Protein AF-A0A959KH96-F1 (afdb_monomer_lite)

Foldseek 3Di:
DAALAPRDDDDDQADPPQGAGPPQDAFDPVNLVVVVVVCVVPDQPQQVVLLVCCVPPVQVVLVSVRSRNCRSHDRLQVLLVVLLVLLVVLLVVPPDPPPPPDDPVQCPPPVNVVVVVVVVVCNVCVSVVLLCVLVVQLVVVCVVCVVGDSRSSSSSSSSQQSNLSNQVSVCCVPPVDDPVPRVSSVVSSVVSVVSND

Secondary structure (DSSP, 8-state):
-B-TTT--B--SSB-TTT-PBTT--S--HHHHHHHHHHHHSS--TTHHHHHHHHHH-HHHHHHHHHTT--TTPPPHHHHHHHHHHHHHHHHHHT---------HHHHT-HHHHHHHHHHHHHHHHHHHHHHHHHHHHHHHHHHH-TTS-HHHHHHHHHHHHHHHHHHHHHHHHHH---GGG-HHHHHHHHHHHHHH-

Structure (mmCIF, N/CA/C/O backbone):
data_AF-A0A959KH96-F1
#
_entry.id   AF-A0A959KH96-F1
#
loop_
_atom_site.group_PDB
_atom_site.id
_atom_site.type_symbol
_atom_site.label_atom_id
_atom_site.label_alt_id
_atom_site.label_comp_id
_atom_site.label_asym_id
_atom_site.label_entity_id
_atom_site.label_seq_id
_atom_site.pdbx_PDB_ins_code
_atom_site.Cartn_x
_atom_site.Cartn_y
_atom_site.Cartn_z
_atom_site.occupancy
_atom_site.B_iso_or_equiv
_atom_site.auth_seq_id
_atom_site.auth_comp_id
_atom_site.auth_asym_id
_atom_site.auth_atom_id
_atom_site.pdbx_PDB_model_num
ATOM 1 N N . MET A 1 1 ? -16.011 -3.957 27.436 1.00 88.75 1 MET A N 1
ATOM 2 C CA . MET A 1 1 ? -16.186 -3.372 26.082 1.00 88.75 1 MET A CA 1
ATOM 3 C C . MET A 1 1 ? -16.396 -4.487 25.069 1.00 88.75 1 MET A C 1
ATOM 5 O O . MET A 1 1 ? -15.892 -5.580 25.293 1.00 88.75 1 MET A O 1
ATOM 9 N N . LYS A 1 2 ? -17.130 -4.239 23.978 1.00 92.50 2 LYS A N 1
ATOM 10 C CA . LYS A 1 2 ? -17.429 -5.262 22.963 1.00 92.50 2 LYS A CA 1
ATOM 11 C C . LYS A 1 2 ? -16.445 -5.189 21.791 1.00 92.50 2 LYS A C 1
ATOM 13 O O . LYS A 1 2 ? -16.198 -4.105 21.265 1.00 92.50 2 LYS A O 1
ATOM 18 N N . CYS A 1 3 ? -15.869 -6.319 21.383 1.00 92.62 3 CYS A N 1
ATOM 19 C CA . CYS A 1 3 ? -14.943 -6.375 20.251 1.00 92.62 3 CYS A CA 1
ATOM 20 C C . CYS A 1 3 ? -15.667 -6.149 18.912 1.00 92.62 3 CYS A C 1
ATOM 22 O O . CYS A 1 3 ? -16.651 -6.827 18.627 1.00 92.62 3 CYS A O 1
ATOM 24 N N . LEU A 1 4 ? -15.152 -5.269 18.043 1.00 92.25 4 LEU A N 1
ATOM 25 C CA . LEU A 1 4 ? -15.753 -5.037 16.719 1.00 92.25 4 LEU A CA 1
ATOM 26 C C . LEU A 1 4 ? -15.613 -6.249 15.780 1.00 92.25 4 LEU A C 1
ATOM 28 O O . LEU A 1 4 ? -16.472 -6.448 14.923 1.00 92.25 4 LEU A O 1
ATOM 32 N N . ASN A 1 5 ? -14.567 -7.065 15.950 1.00 92.25 5 ASN A N 1
ATOM 33 C CA . ASN A 1 5 ? -14.283 -8.211 15.084 1.00 92.25 5 ASN A CA 1
ATOM 34 C C . ASN A 1 5 ? -15.099 -9.458 15.447 1.00 92.25 5 ASN A C 1
ATOM 36 O O . ASN A 1 5 ? -15.873 -9.932 14.622 1.00 92.25 5 ASN A O 1
ATOM 40 N N . CYS A 1 6 ? -14.962 -9.966 16.677 1.00 92.62 6 CYS A N 1
ATOM 41 C CA . CYS A 1 6 ? -15.608 -11.214 17.112 1.00 92.62 6 CYS A CA 1
ATOM 42 C C . CYS A 1 6 ? -16.828 -11.016 18.020 1.00 92.62 6 CYS A C 1
ATOM 44 O O . CYS A 1 6 ? -17.437 -11.997 18.426 1.00 92.62 6 CYS A O 1
ATOM 46 N N . GLN A 1 7 ? -17.195 -9.773 18.352 1.00 93.81 7 GLN A N 1
ATOM 47 C CA . GLN A 1 7 ? -18.337 -9.451 19.220 1.00 93.81 7 GLN A CA 1
ATOM 48 C C . GLN A 1 7 ? -18.222 -9.938 20.678 1.00 93.81 7 GLN A C 1
ATOM 50 O O . GLN A 1 7 ? -19.137 -9.679 21.455 1.00 93.81 7 GLN A O 1
ATOM 55 N N . THR A 1 8 ? -17.099 -10.544 21.078 1.00 94.00 8 THR A N 1
ATOM 56 C CA . THR A 1 8 ? -16.824 -10.934 22.468 1.00 94.00 8 THR A CA 1
ATOM 57 C C . THR A 1 8 ? -16.727 -9.710 23.377 1.00 94.00 8 THR A C 1
ATOM 59 O O . THR A 1 8 ? -16.083 -8.710 23.032 1.00 94.00 8 THR A O 1
ATOM 62 N N . GLU A 1 9 ? -17.342 -9.790 24.553 1.00 94.62 9 GLU A N 1
ATOM 63 C CA . GLU A 1 9 ? -17.162 -8.811 25.620 1.00 94.62 9 GLU A CA 1
ATOM 64 C C . GLU A 1 9 ? -15.885 -9.103 26.402 1.00 94.62 9 GLU A C 1
ATOM 66 O O . GLU A 1 9 ? -15.628 -10.233 26.804 1.00 94.62 9 GLU A O 1
ATOM 71 N N . TYR A 1 10 ? -15.058 -8.080 26.601 1.00 93.75 10 TYR A N 1
ATOM 72 C CA . TYR A 1 10 ? -13.801 -8.219 27.326 1.00 93.75 10 TYR A CA 1
ATOM 73 C C . TYR A 1 10 ? -13.408 -6.924 28.039 1.00 93.75 10 TYR A C 1
ATOM 75 O O . TYR A 1 10 ? -13.943 -5.840 27.765 1.00 93.75 10 TYR A O 1
ATOM 83 N N . ALA A 1 11 ? -12.447 -7.045 28.949 1.00 91.06 11 ALA A N 1
ATOM 84 C CA . ALA A 1 11 ? -11.758 -5.937 29.595 1.00 91.06 11 ALA A CA 1
ATOM 85 C C . ALA A 1 11 ? -10.250 -6.051 29.320 1.00 91.06 11 ALA A C 1
ATOM 87 O O . ALA A 1 11 ? -9.710 -7.154 29.289 1.00 91.06 11 ALA A O 1
ATOM 88 N N . GLY A 1 12 ? -9.580 -4.917 29.097 1.00 90.88 12 GLY A N 1
ATOM 89 C CA . GLY A 1 12 ? -8.143 -4.849 28.806 1.00 90.88 12 GLY A CA 1
ATOM 90 C C . GLY A 1 12 ? -7.808 -4.261 27.433 1.00 90.88 12 GLY A C 1
ATOM 91 O O . GLY A 1 12 ? -8.682 -3.816 26.689 1.00 90.88 12 GLY A O 1
ATOM 92 N N . SER A 1 13 ? -6.514 -4.248 27.101 1.00 91.31 13 SER A N 1
ATOM 93 C CA . SER A 1 13 ? -5.979 -3.584 25.899 1.00 91.31 13 SER A CA 1
ATOM 94 C C . SER A 1 13 ? -6.122 -4.394 24.608 1.00 91.31 13 SER A C 1
ATOM 96 O O . SER A 1 13 ? -6.000 -3.821 23.527 1.00 91.31 13 SER A O 1
ATOM 98 N N . PHE A 1 14 ? -6.384 -5.700 24.693 1.00 91.88 14 PHE A N 1
ATOM 99 C CA . PHE A 1 14 ? -6.541 -6.601 23.549 1.00 91.88 14 PHE A CA 1
ATOM 100 C C . PHE A 1 14 ? -7.653 -7.615 23.820 1.00 91.88 14 PHE A C 1
ATOM 102 O O . PHE A 1 14 ? -7.847 -8.039 24.957 1.00 91.88 14 PHE A O 1
ATOM 109 N N . CYS A 1 15 ? -8.392 -7.986 22.778 1.00 92.25 15 CYS A N 1
ATOM 110 C CA . CYS A 1 15 ? -9.420 -9.013 22.856 1.00 92.25 15 CYS A CA 1
ATOM 111 C C . CYS A 1 15 ? -8.763 -10.394 23.030 1.00 92.25 15 CYS A C 1
ATOM 113 O O . CYS A 1 15 ? -7.930 -10.747 22.193 1.00 92.25 15 CYS A O 1
ATOM 115 N N . PRO A 1 16 ? -9.143 -11.184 24.050 1.00 93.00 16 PRO A N 1
ATOM 116 C CA . PRO A 1 16 ? -8.534 -12.491 24.300 1.00 93.00 16 PRO A CA 1
ATOM 117 C C . PRO A 1 16 ? -8.853 -13.523 23.207 1.00 93.00 16 PRO A C 1
ATOM 119 O O . PRO A 1 16 ? -8.035 -14.393 22.946 1.00 93.00 16 PRO A O 1
ATOM 122 N N . GLU A 1 17 ? -9.997 -13.393 22.526 1.00 92.81 17 GLU A N 1
ATOM 123 C CA . GLU A 1 17 ? -10.447 -14.354 21.505 1.00 92.81 17 GLU A CA 1
ATOM 124 C C . GLU A 1 17 ? -9.788 -14.148 20.135 1.00 92.81 17 GLU A C 1
ATOM 126 O O . GLU A 1 17 ? -9.402 -15.101 19.467 1.00 92.81 17 GLU A O 1
ATOM 131 N N . CYS A 1 18 ? -9.671 -12.896 19.677 1.00 90.25 18 CYS A N 1
ATOM 132 C CA . CYS A 1 18 ? -9.197 -12.601 18.317 1.00 90.25 18 CYS A CA 1
ATOM 133 C C . CYS A 1 18 ? -7.962 -11.694 18.250 1.00 90.25 18 CYS A C 1
ATOM 135 O O . CYS A 1 18 ? -7.510 -11.361 17.156 1.00 90.25 18 CYS A O 1
ATOM 137 N N . GLY A 1 19 ? -7.438 -11.235 19.390 1.00 88.62 19 GLY A N 1
ATOM 138 C CA . GLY A 1 19 ? -6.250 -10.379 19.452 1.00 88.62 19 GLY A CA 1
ATOM 139 C C . GLY A 1 19 ? -6.463 -8.926 19.010 1.00 88.62 19 GLY A C 1
ATOM 140 O O . GLY A 1 19 ? -5.504 -8.161 18.943 1.00 88.62 19 GLY A O 1
ATOM 141 N N . GLN A 1 20 ? -7.695 -8.493 18.713 1.00 90.38 20 GLN A N 1
ATOM 142 C CA . GLN A 1 20 ? -7.954 -7.101 18.330 1.00 90.38 20 GLN A CA 1
ATOM 143 C C . GLN A 1 20 ? -7.626 -6.130 19.476 1.00 90.38 20 GLN A C 1
ATOM 145 O O . GLN A 1 20 ? -8.152 -6.269 20.581 1.00 90.38 20 GLN A O 1
ATOM 150 N N . LYS A 1 21 ? -6.822 -5.098 19.193 1.00 88.81 21 LYS A N 1
ATOM 151 C CA . LYS A 1 21 ? -6.552 -3.989 20.123 1.00 88.81 21 LYS A CA 1
ATOM 152 C C . LYS A 1 21 ? -7.852 -3.295 20.548 1.00 88.81 21 LYS A C 1
ATOM 154 O O . LYS A 1 21 ? -8.764 -3.125 19.747 1.00 88.81 21 LYS A O 1
ATOM 159 N N . ALA A 1 22 ? -7.939 -2.875 21.801 1.00 87.06 22 ALA A N 1
ATOM 160 C CA . ALA A 1 22 ? -9.032 -2.067 22.322 1.00 87.06 22 ALA A CA 1
ATOM 161 C C . ALA A 1 22 ? -9.040 -0.650 21.721 1.00 87.06 22 ALA A C 1
ATOM 163 O O . ALA A 1 22 ? -8.010 -0.134 21.292 1.00 87.06 22 ALA A O 1
ATOM 164 N N . GLY A 1 23 ? -10.214 -0.013 21.700 1.00 81.19 23 GLY A N 1
ATOM 165 C CA . GLY A 1 23 ? -10.363 1.384 21.291 1.00 81.19 23 GLY A CA 1
ATOM 166 C C . GLY A 1 23 ? -10.143 1.611 19.798 1.00 81.19 23 GLY A C 1
ATOM 167 O O . GLY A 1 23 ? -9.688 2.684 19.409 1.00 81.19 23 GLY A O 1
ATOM 168 N N . VAL A 1 24 ? -10.431 0.613 18.950 1.00 84.31 24 VAL A N 1
ATOM 169 C CA . VAL A 1 24 ? -10.353 0.786 17.492 1.00 84.31 24 VAL A CA 1
ATOM 170 C C . VAL A 1 24 ? -11.379 1.825 17.056 1.00 84.31 24 VAL A C 1
ATOM 172 O O . VAL A 1 24 ? -12.569 1.543 16.954 1.00 84.31 24 VAL A O 1
ATOM 175 N N . GLY A 1 25 ? -10.894 3.037 16.812 1.00 84.94 25 GLY A N 1
ATOM 176 C CA . GLY A 1 25 ? -11.671 4.123 16.241 1.00 84.94 25 GLY A CA 1
ATOM 177 C C . GLY A 1 25 ? -11.569 4.181 14.720 1.00 84.94 25 GLY A C 1
ATOM 178 O O . GLY A 1 25 ? -10.918 3.358 14.058 1.00 84.94 25 GLY A O 1
ATOM 179 N N . ARG A 1 26 ? -12.189 5.223 14.168 1.00 89.50 26 ARG A N 1
ATOM 180 C CA . ARG A 1 26 ? -12.062 5.590 12.757 1.00 89.50 26 ARG A CA 1
ATOM 181 C C . ARG A 1 26 ? -10.590 5.806 12.387 1.00 89.50 26 ARG A C 1
ATOM 183 O O . ARG A 1 26 ? -9.797 6.255 13.212 1.00 89.50 26 ARG A O 1
ATOM 190 N N . LEU A 1 27 ? -10.217 5.471 11.153 1.00 91.06 27 LEU A N 1
ATOM 191 C CA . LEU A 1 27 ? -8.846 5.657 10.676 1.00 91.06 27 LEU A CA 1
ATOM 192 C C . LEU A 1 27 ? -8.494 7.145 10.623 1.00 91.06 27 LEU A C 1
ATOM 194 O O . LEU A 1 27 ? -9.270 7.965 10.132 1.00 91.06 27 LEU A O 1
ATOM 198 N N . THR A 1 28 ? -7.303 7.477 11.107 1.00 92.62 28 THR A N 1
ATOM 199 C CA . THR A 1 28 ? -6.717 8.819 11.056 1.00 92.62 28 THR A CA 1
ATOM 200 C C . THR A 1 28 ? -5.302 8.721 10.495 1.00 92.62 28 THR A C 1
ATOM 202 O O . THR A 1 28 ? -4.657 7.680 10.626 1.00 92.62 28 THR A O 1
ATOM 205 N N . LEU A 1 29 ? -4.800 9.793 9.872 1.00 90.00 29 LEU A N 1
ATOM 206 C CA . LEU A 1 29 ? -3.440 9.795 9.315 1.00 90.00 29 LEU A CA 1
ATOM 207 C C . LEU A 1 29 ? -2.367 9.510 10.381 1.00 90.00 29 LEU A C 1
ATOM 209 O O . LEU A 1 29 ? -1.534 8.636 10.135 1.00 90.00 29 LEU A O 1
ATOM 213 N N . PRO A 1 30 ? -2.403 10.138 11.580 1.00 89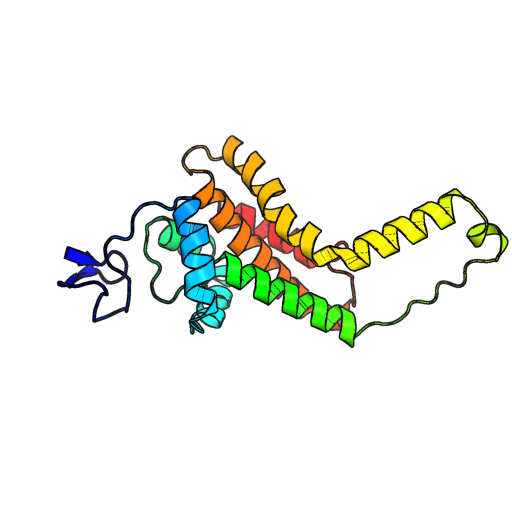.56 30 PRO A N 1
ATOM 214 C CA . PRO A 1 30 ? -1.443 9.813 12.633 1.00 89.56 30 PRO A CA 1
ATOM 215 C C . PRO A 1 30 ? -1.568 8.360 13.095 1.00 89.56 30 PRO A C 1
ATOM 217 O O . PRO A 1 30 ? -0.563 7.717 13.377 1.00 89.56 30 PRO A O 1
ATOM 220 N N . GLY A 1 31 ? -2.792 7.820 13.126 1.00 87.44 31 GLY A N 1
ATOM 221 C CA . GLY A 1 31 ? -3.041 6.426 13.483 1.00 87.44 31 GLY A CA 1
ATOM 222 C C . GLY A 1 31 ? -2.424 5.439 12.492 1.00 87.44 31 GLY A C 1
ATOM 223 O O . GLY A 1 31 ? -1.808 4.468 12.920 1.00 87.44 31 GLY A O 1
ATOM 224 N N . ILE A 1 32 ? -2.536 5.702 11.184 1.00 88.75 32 ILE A N 1
ATOM 225 C CA . ILE A 1 32 ? -1.898 4.881 10.141 1.00 88.75 32 ILE A CA 1
ATOM 226 C C . ILE A 1 32 ? -0.375 4.932 10.276 1.00 88.75 32 ILE A C 1
ATOM 228 O O . ILE A 1 32 ? 0.275 3.892 10.215 1.00 88.75 32 ILE A O 1
ATOM 232 N N . LEU A 1 33 ? 0.193 6.121 10.494 1.00 88.12 33 LEU A N 1
ATOM 233 C CA . LEU A 1 33 ? 1.639 6.281 10.641 1.00 88.12 33 LEU A CA 1
ATOM 234 C C . LEU A 1 33 ? 2.165 5.571 11.898 1.00 88.12 33 LEU A C 1
ATOM 236 O O . LEU A 1 33 ? 3.148 4.838 11.830 1.00 88.12 33 LEU A O 1
ATOM 240 N N . ALA A 1 34 ? 1.480 5.727 13.033 1.00 87.25 34 ALA A N 1
ATOM 241 C CA . AL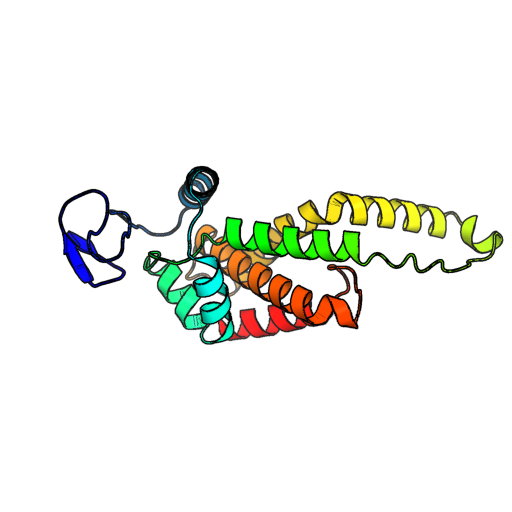A A 1 34 ? 1.821 5.029 14.268 1.00 87.25 34 ALA A CA 1
ATOM 242 C C . ALA A 1 34 ? 1.724 3.504 14.105 1.00 87.25 34 ALA A C 1
ATOM 244 O O . ALA A 1 34 ? 2.625 2.784 14.533 1.00 87.25 34 ALA A O 1
ATOM 245 N N . GLN A 1 35 ? 0.667 3.011 13.446 1.00 85.75 35 GLN A N 1
ATOM 246 C CA . GLN A 1 35 ? 0.510 1.588 13.142 1.00 85.75 35 GLN A CA 1
ATOM 247 C C . GLN A 1 35 ? 1.648 1.083 12.252 1.00 85.75 35 GLN A C 1
ATOM 249 O O . GLN A 1 35 ? 2.197 0.024 12.522 1.00 85.75 35 GLN A O 1
ATOM 254 N N . PHE A 1 36 ? 2.031 1.846 11.227 1.00 85.75 36 PHE A N 1
ATOM 255 C CA . PHE A 1 36 ? 3.121 1.480 10.331 1.00 85.75 36 PHE A CA 1
ATOM 256 C C . PHE A 1 36 ? 4.426 1.228 11.094 1.00 85.75 36 PHE A C 1
ATOM 258 O O . PHE A 1 36 ? 5.009 0.156 10.952 1.00 85.75 36 PHE A O 1
ATOM 265 N N . PHE A 1 37 ? 4.844 2.160 11.956 1.00 85.56 37 PHE A N 1
ATOM 266 C CA . PHE A 1 37 ? 6.054 1.988 12.764 1.00 85.56 37 PHE A CA 1
ATOM 267 C C . PHE A 1 37 ? 5.923 0.868 13.802 1.00 85.56 37 PHE A C 1
ATOM 269 O O . PHE A 1 37 ? 6.861 0.095 13.980 1.00 85.56 37 PHE A O 1
ATOM 276 N N . GLN A 1 38 ? 4.763 0.738 14.456 1.00 82.50 38 GLN A N 1
ATOM 277 C CA . GLN A 1 38 ? 4.524 -0.324 15.438 1.00 82.50 38 GLN A CA 1
ATOM 278 C C . GLN A 1 38 ? 4.554 -1.722 14.806 1.00 82.50 38 GLN A C 1
ATOM 280 O O . GLN A 1 38 ? 4.992 -2.683 15.437 1.00 82.50 38 GLN A O 1
ATOM 285 N N . SER A 1 39 ? 4.092 -1.851 13.568 1.00 77.69 39 SER A N 1
ATOM 286 C CA . SER A 1 39 ? 4.097 -3.126 12.865 1.00 77.69 39 SER A CA 1
ATOM 287 C C . SER A 1 39 ? 5.463 -3.456 12.251 1.00 77.69 39 SER A C 1
ATOM 289 O O . SER A 1 39 ? 5.686 -4.605 11.896 1.00 77.69 39 SER A O 1
ATOM 291 N N . LEU A 1 40 ? 6.413 -2.518 12.102 1.00 76.81 40 LEU A N 1
ATOM 292 C CA . LEU A 1 40 ? 7.766 -2.862 11.612 1.00 76.81 40 LEU A CA 1
ATOM 293 C C . LEU A 1 40 ? 8.529 -3.756 12.597 1.00 76.81 40 LEU A C 1
ATOM 295 O O . LEU A 1 40 ? 9.377 -4.541 12.186 1.00 76.81 40 LEU A O 1
ATOM 299 N N . THR A 1 41 ? 8.218 -3.650 13.889 1.00 72.19 41 THR A N 1
ATOM 300 C CA . THR A 1 41 ? 8.817 -4.476 14.943 1.00 72.19 41 THR A CA 1
ATOM 301 C C . THR A 1 41 ? 8.050 -5.773 15.199 1.00 72.19 41 THR A C 1
ATOM 303 O O . THR A 1 41 ? 8.558 -6.643 15.900 1.00 72.19 41 THR A O 1
ATOM 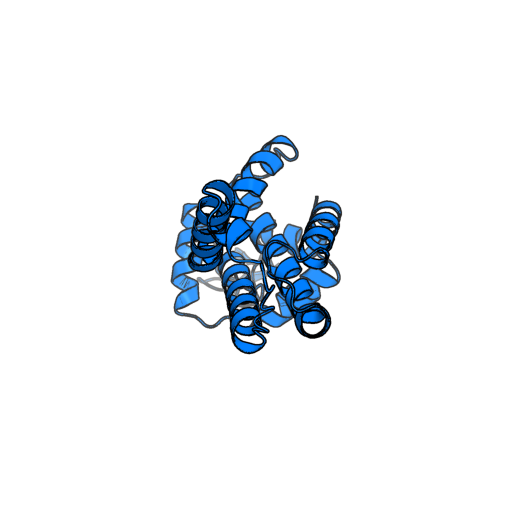306 N N . ASN A 1 42 ? 6.854 -5.932 14.621 1.00 67.81 42 ASN A N 1
ATOM 307 C CA . ASN A 1 42 ? 5.991 -7.093 14.821 1.00 67.81 42 ASN A CA 1
ATOM 308 C C . ASN A 1 42 ? 5.704 -7.776 13.480 1.00 67.81 42 ASN A C 1
ATOM 310 O O . ASN A 1 42 ? 4.993 -7.244 12.634 1.00 67.81 42 ASN A O 1
ATOM 314 N N . ALA A 1 43 ? 6.244 -8.979 13.281 1.00 58.91 43 ALA A N 1
ATOM 315 C CA . ALA A 1 43 ? 5.946 -9.772 12.093 1.00 58.91 43 ALA A CA 1
ATOM 316 C C . ALA A 1 43 ? 4.512 -10.333 12.170 1.00 58.91 43 ALA A C 1
ATOM 318 O O . ALA A 1 43 ? 4.259 -11.356 12.809 1.00 58.91 43 ALA A O 1
ATOM 319 N N . ASP A 1 44 ? 3.567 -9.650 11.522 1.00 65.94 44 ASP A N 1
ATOM 320 C CA . ASP A 1 44 ? 2.155 -10.035 11.500 1.00 65.94 44 ASP A CA 1
ATOM 321 C C . ASP A 1 44 ? 1.894 -11.242 10.568 1.00 65.94 44 ASP A C 1
ATOM 323 O O . ASP A 1 44 ? 2.320 -11.282 9.415 1.00 65.94 44 ASP A O 1
ATOM 327 N N . ARG A 1 45 ? 1.117 -12.234 11.030 1.00 67.88 45 ARG A N 1
ATOM 328 C CA . ARG A 1 45 ? 0.787 -13.471 10.273 1.00 67.88 45 ARG A CA 1
ATOM 329 C C . ARG A 1 45 ? -0.332 -13.305 9.222 1.00 67.88 45 ARG A C 1
ATOM 331 O O . ARG A 1 45 ? -0.853 -14.292 8.710 1.00 67.88 45 ARG A O 1
ATOM 338 N N . GLY A 1 46 ? -0.722 -12.074 8.892 1.00 85.44 46 GLY A N 1
ATOM 339 C CA . GLY A 1 46 ? -1.914 -11.773 8.083 1.00 85.44 46 GLY A CA 1
ATOM 340 C C . GLY A 1 46 ? -1.731 -11.788 6.559 1.00 85.44 46 GLY A C 1
ATOM 341 O O . GLY A 1 46 ? -2.696 -11.555 5.835 1.00 85.44 46 GLY A O 1
ATOM 342 N N . LEU A 1 47 ? -0.519 -12.009 6.033 1.00 90.12 47 LEU A N 1
ATOM 343 C CA . LEU A 1 47 ? -0.231 -11.805 4.603 1.00 90.12 47 LEU A CA 1
ATOM 344 C C . LEU A 1 47 ? -1.112 -12.671 3.684 1.00 90.12 47 LEU A C 1
ATOM 346 O O . LEU A 1 47 ? -1.757 -12.160 2.767 1.00 90.12 47 LEU A O 1
ATOM 350 N N . LEU A 1 48 ? -1.161 -13.979 3.957 1.00 91.31 48 LEU A N 1
ATOM 351 C CA . LEU A 1 48 ? -1.976 -14.931 3.194 1.00 91.31 48 LEU A CA 1
ATOM 352 C C . LEU A 1 48 ? -3.474 -14.655 3.356 1.00 91.31 48 LEU A C 1
ATOM 354 O O . LEU A 1 48 ? -4.238 -14.837 2.407 1.00 91.31 48 LEU A O 1
ATOM 358 N N . PHE A 1 49 ? -3.888 -14.193 4.542 1.00 91.75 49 PHE A N 1
ATOM 359 C CA . PHE A 1 49 ? -5.265 -13.780 4.790 1.00 91.75 49 PHE A CA 1
ATOM 360 C C . PHE A 1 49 ? -5.652 -12.627 3.860 1.00 91.75 49 PHE A C 1
ATOM 362 O O . PHE A 1 49 ? -6.642 -12.749 3.139 1.00 91.75 49 PHE A O 1
ATOM 369 N N . ASN A 1 50 ? -4.845 -11.559 3.812 1.00 94.19 50 ASN A N 1
ATOM 370 C CA . ASN A 1 50 ? -5.092 -10.419 2.929 1.00 94.19 50 ASN A CA 1
ATOM 371 C C . ASN A 1 50 ? -5.148 -10.847 1.469 1.00 94.19 50 ASN A C 1
ATOM 373 O O . ASN A 1 50 ? -6.127 -10.545 0.797 1.00 94.19 50 ASN A O 1
ATOM 377 N N . TRP A 1 51 ? -4.139 -11.587 1.003 1.00 94.88 51 TRP A N 1
ATOM 378 C CA . TRP A 1 51 ? -4.068 -12.010 -0.393 1.00 94.88 51 TRP A CA 1
ATOM 379 C C . TRP A 1 51 ? -5.303 -12.816 -0.815 1.00 94.88 51 TRP A C 1
ATOM 381 O O . TRP A 1 51 ? -5.925 -12.516 -1.835 1.00 94.88 51 TRP A O 1
ATOM 391 N N . LYS A 1 52 ? -5.727 -13.792 0.000 1.00 95.25 52 LYS A N 1
ATOM 392 C CA . LYS A 1 52 ? -6.921 -14.602 -0.279 1.00 95.25 52 LYS A CA 1
ATOM 393 C C . LYS A 1 52 ? -8.202 -13.766 -0.245 1.00 95.25 52 LYS A C 1
ATOM 395 O O . LYS A 1 52 ? -9.020 -13.855 -1.157 1.00 95.25 52 LYS A O 1
ATOM 400 N N . GLN A 1 53 ? -8.396 -12.971 0.804 1.00 95.06 53 GLN A N 1
ATOM 401 C CA . GLN A 1 53 ? -9.643 -12.236 1.023 1.00 95.06 53 GLN A CA 1
ATOM 402 C C . GLN A 1 53 ? -9.816 -11.067 0.048 1.00 95.06 53 GLN A C 1
ATOM 404 O O . GLN A 1 53 ? -10.916 -10.853 -0.456 1.00 95.06 53 GLN A O 1
ATOM 409 N N . LEU A 1 54 ? -8.735 -10.367 -0.302 1.00 95.75 54 LEU A N 1
ATOM 410 C CA . LEU A 1 54 ? -8.759 -9.327 -1.332 1.00 95.75 54 LEU A CA 1
ATOM 411 C C . LEU A 1 54 ? -8.959 -9.903 -2.739 1.00 95.75 54 LEU A C 1
ATOM 413 O O . LEU A 1 54 ? -9.508 -9.212 -3.589 1.00 95.75 54 LEU A O 1
ATOM 417 N N . THR A 1 55 ? -8.577 -11.160 -2.985 1.00 94.88 55 THR A N 1
ATOM 418 C CA . THR A 1 55 ? -8.876 -11.841 -4.258 1.00 94.88 55 THR A CA 1
ATOM 419 C C . THR A 1 55 ? -10.341 -12.269 -4.345 1.00 94.88 55 THR A C 1
ATOM 421 O O . THR A 1 55 ? -10.985 -12.062 -5.367 1.00 94.88 55 THR A O 1
ATOM 424 N N . LEU A 1 56 ? -10.879 -12.883 -3.285 1.00 95.69 56 LEU A N 1
ATOM 425 C CA . LEU A 1 56 ? -12.205 -13.515 -3.318 1.00 95.69 56 LEU A CA 1
ATOM 426 C C . LEU A 1 56 ? -13.351 -12.562 -2.960 1.00 95.69 56 LEU A C 1
ATOM 428 O O . LEU A 1 56 ? -14.457 -12.698 -3.475 1.00 95.69 56 LEU A O 1
ATOM 432 N N . ALA A 1 57 ? -13.114 -11.627 -2.042 1.00 95.69 57 ALA A N 1
ATOM 433 C CA . ALA A 1 57 ? -14.131 -10.730 -1.504 1.00 95.69 57 ALA A CA 1
ATOM 434 C C . ALA A 1 57 ? -13.541 -9.339 -1.179 1.00 95.69 57 ALA A C 1
ATOM 436 O O . ALA A 1 57 ? -13.598 -8.898 -0.021 1.00 95.69 57 ALA A O 1
ATOM 437 N N . PRO A 1 58 ? -12.984 -8.614 -2.174 1.00 95.62 58 PRO A N 1
ATOM 438 C CA . PRO A 1 58 ? -12.291 -7.340 -1.958 1.00 95.62 58 PRO A CA 1
ATOM 439 C C . PRO A 1 58 ? -13.163 -6.305 -1.243 1.00 95.62 58 PRO A C 1
ATOM 441 O O . PRO A 1 58 ? -12.750 -5.750 -0.224 1.00 95.62 58 PRO A O 1
ATOM 444 N N . ARG A 1 59 ? -14.406 -6.110 -1.708 1.00 95.25 59 ARG A N 1
ATOM 445 C CA . ARG A 1 59 ? -15.358 -5.159 -1.113 1.00 95.25 59 ARG A CA 1
ATOM 446 C C . ARG A 1 59 ? -15.586 -5.415 0.368 1.00 95.25 59 ARG A C 1
ATOM 448 O O . ARG A 1 59 ? -15.486 -4.501 1.182 1.00 95.25 59 ARG A O 1
ATOM 455 N N . ARG A 1 60 ? -15.877 -6.673 0.716 1.00 95.44 60 ARG A N 1
ATOM 456 C CA . ARG A 1 60 ? -16.148 -7.082 2.096 1.00 95.44 60 ARG A CA 1
ATOM 457 C C . ARG A 1 60 ? -14.923 -6.837 2.966 1.00 95.44 60 ARG A C 1
ATOM 459 O O . ARG A 1 60 ? -15.047 -6.157 3.976 1.00 95.44 60 ARG A O 1
ATOM 466 N N . THR A 1 61 ? -13.757 -7.297 2.522 1.00 95.31 61 THR A N 1
ATOM 467 C CA . THR A 1 61 ? -12.483 -7.168 3.245 1.00 95.31 61 THR A CA 1
ATOM 468 C C . THR A 1 61 ? -12.152 -5.715 3.559 1.00 95.31 61 THR A C 1
ATOM 470 O O . THR A 1 61 ? -11.885 -5.370 4.710 1.00 95.31 61 THR A O 1
ATOM 473 N N . VAL A 1 62 ? -12.229 -4.843 2.550 1.00 95.69 62 VAL A N 1
ATOM 474 C CA . VAL A 1 62 ? -11.979 -3.411 2.728 1.00 95.69 62 VAL A CA 1
ATOM 475 C C . VAL A 1 62 ? -13.033 -2.797 3.649 1.00 95.69 62 VAL A C 1
ATOM 477 O O . VAL A 1 62 ? -12.677 -2.121 4.610 1.00 95.69 62 VAL A O 1
ATOM 480 N N . SER A 1 63 ? -14.322 -3.068 3.425 1.00 94.62 63 SER A N 1
ATOM 481 C CA . SER A 1 63 ? -15.397 -2.498 4.248 1.00 94.62 63 SER A CA 1
ATOM 482 C C . SER A 1 63 ? -15.318 -2.917 5.721 1.00 94.62 63 SER A C 1
ATOM 484 O O . SER A 1 63 ? -15.483 -2.072 6.600 1.00 94.62 63 SER A O 1
ATOM 486 N N . ASP A 1 64 ? -14.990 -4.182 5.999 1.00 94.75 64 ASP A N 1
ATOM 487 C CA . ASP A 1 64 ? -14.809 -4.714 7.349 1.00 94.75 64 ASP A CA 1
ATOM 488 C C . ASP A 1 64 ? -13.594 -4.054 8.030 1.00 94.75 64 ASP A C 1
ATOM 490 O O . ASP A 1 64 ? -13.688 -3.635 9.188 1.00 94.75 64 ASP A O 1
ATOM 494 N N . TYR A 1 65 ? -12.487 -3.855 7.301 1.00 95.12 65 TYR A N 1
ATOM 495 C CA . TYR A 1 65 ? -11.307 -3.156 7.825 1.00 95.12 65 TYR A CA 1
ATOM 496 C C . TYR A 1 65 ? -11.607 -1.691 8.179 1.00 95.12 65 TYR A C 1
ATOM 498 O O . TYR A 1 65 ? -11.234 -1.214 9.262 1.00 95.12 65 TYR A O 1
ATOM 506 N N . LEU A 1 66 ? -12.313 -0.979 7.290 1.00 94.31 66 LEU A N 1
ATOM 507 C CA . LEU A 1 66 ? -12.747 0.404 7.514 1.00 94.31 66 LEU A CA 1
ATOM 508 C C . LEU A 1 66 ? -13.734 0.501 8.689 1.00 94.31 66 LEU A C 1
ATOM 510 O O . LEU A 1 66 ? -13.648 1.441 9.478 1.00 94.31 66 LEU A O 1
ATOM 514 N N . ALA A 1 67 ? -14.599 -0.503 8.870 1.00 93.25 67 ALA A N 1
ATOM 515 C CA . ALA A 1 67 ? -15.507 -0.622 10.012 1.00 93.25 67 ALA A CA 1
ATOM 516 C C . ALA A 1 67 ? -14.803 -0.992 11.335 1.00 93.25 67 ALA A C 1
ATOM 518 O O . ALA A 1 67 ? -15.443 -1.035 12.384 1.00 93.25 67 ALA A O 1
ATOM 519 N N . GLY A 1 68 ? -13.490 -1.245 11.313 1.00 92.06 68 GLY A N 1
ATOM 520 C CA . GLY A 1 68 ? -12.693 -1.509 12.511 1.00 92.06 68 GLY A CA 1
ATOM 521 C C . GLY A 1 68 ? -12.499 -2.988 12.846 1.00 92.06 68 GLY A C 1
ATOM 522 O O . GLY A 1 68 ? -11.955 -3.286 13.910 1.00 92.06 68 GLY A O 1
ATOM 523 N N . LYS A 1 69 ? -12.875 -3.917 11.958 1.00 93.19 69 LYS A N 1
ATOM 524 C CA . LYS A 1 69 ? -12.538 -5.345 12.072 1.00 93.19 69 LYS A CA 1
ATOM 525 C C . LYS A 1 69 ? -11.139 -5.581 11.502 1.00 93.19 69 LYS A C 1
ATOM 527 O O . LYS A 1 69 ? -10.973 -5.871 10.322 1.00 93.19 69 LYS A O 1
ATOM 532 N N . ARG A 1 70 ? -10.114 -5.353 12.328 1.00 90.94 70 ARG A N 1
ATOM 533 C CA . ARG A 1 70 ? -8.703 -5.331 11.883 1.00 90.94 70 ARG A CA 1
ATOM 534 C C . ARG A 1 70 ? -7.875 -6.509 12.394 1.00 90.94 70 ARG A C 1
ATOM 536 O O . ARG A 1 70 ? -6.720 -6.642 12.010 1.00 90.94 70 ARG A O 1
ATOM 543 N N . ALA A 1 71 ? -8.438 -7.354 13.258 1.00 89.31 71 ALA A N 1
ATOM 544 C CA . ALA A 1 71 ? -7.746 -8.542 13.754 1.00 89.31 71 ALA A CA 1
ATOM 545 C C . ALA A 1 71 ? -7.422 -9.515 12.608 1.00 89.31 71 ALA A C 1
ATOM 547 O O . ALA A 1 71 ? -8.289 -9.845 11.803 1.00 89.31 71 ALA A O 1
ATOM 548 N N . GLY A 1 72 ? -6.165 -9.960 12.539 1.00 86.31 72 GLY A N 1
ATOM 549 C CA . GLY A 1 72 ? -5.678 -10.893 11.516 1.00 86.31 72 GLY A CA 1
ATOM 550 C C . GLY A 1 72 ? -5.469 -10.295 10.118 1.00 86.31 72 GLY A C 1
ATOM 551 O O . GLY A 1 72 ? -4.900 -10.973 9.264 1.00 86.31 72 GLY A O 1
ATOM 552 N N . VAL A 1 73 ? -5.871 -9.040 9.881 1.00 91.56 73 VAL A N 1
ATOM 553 C CA . VAL A 1 73 ? -5.633 -8.332 8.615 1.00 91.56 73 VAL A CA 1
ATOM 554 C C . VAL A 1 73 ? -4.223 -7.755 8.630 1.00 91.56 73 VAL A C 1
ATOM 556 O O . VAL A 1 73 ? -3.869 -6.999 9.534 1.00 91.56 73 VAL A O 1
ATOM 559 N N . PHE A 1 74 ? -3.417 -8.076 7.620 1.00 92.12 74 PHE A N 1
ATOM 560 C CA . PHE A 1 74 ? -2.077 -7.510 7.495 1.00 92.12 74 PHE A CA 1
ATOM 561 C C . PHE A 1 74 ? -2.158 -5.992 7.248 1.00 92.12 74 PHE A C 1
ATOM 563 O O . PHE A 1 74 ? -2.977 -5.567 6.421 1.00 92.12 74 PHE A O 1
ATOM 570 N N . PRO A 1 75 ? -1.336 -5.163 7.917 1.00 92.12 75 PRO A N 1
ATOM 571 C CA . PRO A 1 75 ? -1.415 -3.713 7.787 1.00 92.12 75 PRO A CA 1
ATOM 572 C C . PRO A 1 75 ? -1.270 -3.244 6.324 1.00 92.12 75 PRO A C 1
ATOM 574 O O . PRO A 1 75 ? -0.314 -3.636 5.652 1.00 92.12 75 PRO A O 1
ATOM 577 N N . PRO A 1 76 ? -2.166 -2.375 5.815 1.00 93.06 76 PRO A N 1
ATOM 578 C CA . PRO A 1 76 ? -2.231 -2.029 4.391 1.00 93.06 76 PRO A CA 1
ATOM 579 C C . PRO A 1 76 ? -0.925 -1.454 3.826 1.00 93.06 76 PRO A C 1
ATOM 581 O O . PRO A 1 76 ? -0.488 -1.845 2.747 1.00 93.06 76 PRO A O 1
ATOM 584 N N . ALA A 1 77 ? -0.272 -0.552 4.565 1.00 91.44 77 ALA A N 1
ATOM 585 C CA . ALA A 1 77 ? 0.984 0.062 4.133 1.00 91.44 77 ALA A CA 1
ATOM 586 C C . ALA A 1 77 ? 2.124 -0.964 4.030 1.00 91.44 77 ALA A C 1
ATOM 588 O O . ALA A 1 77 ? 2.889 -0.957 3.069 1.00 91.44 77 ALA A O 1
ATOM 589 N N . GLN A 1 78 ? 2.215 -1.889 4.988 1.00 91.00 78 GLN A N 1
ATOM 590 C CA . GLN A 1 78 ? 3.207 -2.962 4.941 1.00 91.00 78 GLN A CA 1
ATOM 591 C C . GLN A 1 78 ? 2.894 -3.969 3.840 1.00 91.00 78 GLN A C 1
ATOM 593 O O . GLN A 1 78 ? 3.806 -4.453 3.177 1.00 91.00 78 GLN A O 1
ATOM 598 N N . TYR A 1 79 ? 1.609 -4.263 3.625 1.00 93.75 79 TYR A N 1
ATOM 599 C CA . TYR A 1 79 ? 1.158 -5.139 2.551 1.00 93.75 79 TYR A CA 1
ATOM 600 C C . TYR A 1 79 ? 1.656 -4.632 1.192 1.00 93.75 79 TYR A C 1
ATOM 602 O O . TYR A 1 79 ? 2.236 -5.391 0.417 1.00 93.75 79 TYR A O 1
ATOM 610 N N . LEU A 1 80 ? 1.514 -3.325 0.956 1.00 93.56 80 LEU A N 1
ATOM 611 C CA . LEU A 1 80 ? 2.023 -2.652 -0.234 1.00 93.56 80 LEU A CA 1
ATOM 612 C C . LEU A 1 80 ? 3.550 -2.700 -0.335 1.00 93.56 80 LEU A C 1
ATOM 614 O O . LEU A 1 80 ? 4.073 -3.043 -1.394 1.00 93.56 80 LEU A O 1
ATOM 618 N N . LEU A 1 81 ? 4.272 -2.387 0.745 1.00 92.19 81 LEU A N 1
ATOM 619 C CA . LEU A 1 81 ? 5.737 -2.433 0.737 1.00 92.19 81 LEU A CA 1
ATOM 620 C C . LEU A 1 81 ? 6.273 -3.829 0.422 1.00 92.19 81 LEU A C 1
ATOM 622 O O . LEU A 1 81 ? 7.229 -3.944 -0.345 1.00 92.19 81 LEU A O 1
ATOM 626 N N . LEU A 1 82 ? 5.657 -4.878 0.973 1.00 92.69 82 LEU A N 1
ATOM 627 C CA . LEU A 1 82 ? 6.026 -6.261 0.678 1.00 92.69 82 LEU A CA 1
ATOM 628 C C . LEU A 1 82 ? 5.754 -6.612 -0.786 1.00 92.69 82 LEU A C 1
ATOM 630 O O . LEU A 1 82 ? 6.627 -7.184 -1.434 1.00 92.69 82 LEU A O 1
ATOM 634 N N . ALA A 1 83 ? 4.591 -6.229 -1.322 1.00 94.19 83 ALA A N 1
ATOM 635 C CA . ALA A 1 83 ? 4.246 -6.471 -2.722 1.00 94.19 83 ALA A CA 1
ATOM 636 C C . ALA A 1 83 ? 5.255 -5.812 -3.678 1.00 94.19 83 ALA A C 1
ATOM 638 O O . ALA A 1 83 ? 5.791 -6.469 -4.570 1.00 94.19 83 ALA A O 1
ATOM 639 N N . ILE A 1 84 ? 5.564 -4.527 -3.456 1.00 93.62 84 ILE A N 1
ATOM 640 C CA . ILE A 1 84 ? 6.531 -3.771 -4.266 1.00 93.62 84 ILE A CA 1
ATOM 641 C C . ILE A 1 84 ? 7.924 -4.386 -4.146 1.00 93.62 84 ILE A C 1
ATOM 643 O O . ILE A 1 84 ? 8.579 -4.610 -5.160 1.00 93.62 84 ILE A O 1
ATOM 647 N N . SER A 1 85 ? 8.374 -4.678 -2.924 1.00 93.06 85 SER A N 1
ATOM 648 C CA . SER A 1 85 ? 9.690 -5.281 -2.688 1.00 93.06 85 SER A CA 1
ATOM 649 C C . SER A 1 85 ? 9.832 -6.614 -3.416 1.00 93.06 85 SER A C 1
ATOM 651 O O . SER A 1 85 ? 10.843 -6.840 -4.076 1.00 93.06 85 SER A O 1
ATOM 653 N N . LEU A 1 86 ? 8.801 -7.464 -3.355 1.00 93.88 86 LEU A N 1
ATOM 654 C CA . LEU A 1 86 ? 8.780 -8.738 -4.065 1.00 93.88 86 LEU A CA 1
ATOM 655 C C . LEU A 1 86 ? 8.868 -8.536 -5.582 1.00 93.88 86 LEU A C 1
ATOM 657 O O . LEU A 1 86 ? 9.691 -9.176 -6.228 1.00 93.88 86 LEU A O 1
ATOM 661 N N . TYR A 1 87 ? 8.073 -7.624 -6.148 1.00 92.81 87 TYR A N 1
ATOM 662 C CA . TYR A 1 87 ? 8.110 -7.352 -7.586 1.00 92.81 87 TYR A CA 1
ATOM 663 C C . TYR A 1 87 ? 9.485 -6.853 -8.038 1.00 92.81 87 TYR A C 1
ATOM 665 O O . TYR A 1 87 ? 10.016 -7.315 -9.041 1.00 92.81 87 TYR A O 1
ATOM 673 N N . LEU A 1 88 ? 10.085 -5.915 -7.300 1.00 91.00 88 LEU A N 1
ATOM 674 C CA . LEU A 1 88 ? 11.399 -5.368 -7.643 1.00 91.00 88 LEU A CA 1
ATOM 675 C C . LEU A 1 88 ? 12.512 -6.410 -7.514 1.00 91.00 88 LEU A C 1
ATOM 677 O O . LEU A 1 88 ? 13.455 -6.386 -8.302 1.00 91.00 88 LEU A O 1
ATOM 681 N N . LEU A 1 89 ? 12.399 -7.332 -6.557 1.00 91.62 89 LEU A N 1
ATOM 682 C CA . LEU A 1 89 ? 13.314 -8.464 -6.442 1.00 91.62 89 LEU A CA 1
ATOM 683 C C . LEU A 1 89 ? 13.210 -9.380 -7.670 1.00 91.62 89 LEU A C 1
ATOM 685 O O . LEU A 1 89 ? 14.235 -9.777 -8.221 1.00 91.62 89 LEU A O 1
ATOM 689 N N . LEU A 1 90 ? 11.987 -9.666 -8.130 1.00 90.44 90 LEU A N 1
ATOM 690 C CA . LEU A 1 90 ? 11.749 -10.440 -9.350 1.00 90.44 90 LEU A CA 1
ATOM 691 C C . LEU A 1 90 ? 12.295 -9.716 -10.595 1.00 90.44 90 LEU A C 1
ATOM 693 O O . LEU A 1 90 ? 13.015 -10.332 -11.378 1.00 90.44 90 LEU A O 1
ATOM 697 N N . ASP A 1 91 ? 12.034 -8.412 -10.744 1.00 87.06 91 ASP A N 1
ATOM 698 C CA . ASP A 1 91 ? 12.579 -7.575 -11.831 1.00 87.06 91 ASP A CA 1
ATOM 699 C C . ASP A 1 91 ? 14.110 -7.559 -11.845 1.00 87.06 91 ASP A C 1
ATOM 701 O O . ASP A 1 91 ? 14.735 -7.613 -12.904 1.00 87.06 91 ASP A O 1
ATOM 705 N N . HIS A 1 92 ? 14.731 -7.517 -10.665 1.00 86.62 92 HIS A N 1
ATOM 706 C CA . HIS A 1 92 ? 16.179 -7.575 -10.544 1.00 86.62 92 HIS A CA 1
ATOM 707 C C . HIS A 1 92 ? 16.739 -8.947 -10.940 1.00 86.62 92 HIS A C 1
ATOM 709 O O . HIS A 1 92 ? 17.717 -8.999 -11.683 1.00 86.62 92 HIS A O 1
ATOM 715 N N . TYR A 1 93 ? 16.126 -10.036 -10.468 1.00 87.06 93 TYR A N 1
ATOM 716 C CA . TYR A 1 93 ? 16.620 -11.397 -10.682 1.00 87.06 93 TYR A CA 1
ATOM 717 C C . TYR A 1 93 ? 16.438 -11.882 -12.125 1.00 87.06 93 TYR A C 1
ATOM 719 O O . TYR A 1 93 ? 17.372 -12.401 -12.725 1.00 87.06 93 TYR A O 1
ATOM 727 N N . PHE A 1 94 ? 15.260 -11.673 -12.716 1.00 83.19 94 PHE A N 1
ATOM 728 C CA . PHE A 1 94 ? 14.952 -12.093 -14.091 1.00 83.19 94 PHE A CA 1
ATOM 729 C C . PHE A 1 94 ? 15.287 -11.020 -15.126 1.00 83.19 94 PHE A C 1
ATOM 731 O O . PHE A 1 94 ? 14.660 -10.937 -16.186 1.00 83.19 94 PHE A O 1
ATOM 738 N N . ARG A 1 95 ? 16.241 -10.148 -14.807 1.00 73.31 95 ARG A N 1
ATOM 739 C CA . ARG A 1 95 ? 16.644 -9.074 -15.698 1.00 73.31 95 ARG A CA 1
ATOM 740 C C . ARG A 1 95 ? 17.243 -9.662 -16.973 1.00 73.31 95 ARG A C 1
ATOM 742 O O . ARG A 1 95 ? 18.429 -9.966 -17.029 1.00 73.31 95 ARG A O 1
ATOM 749 N N . ASN A 1 96 ? 16.441 -9.706 -18.029 1.00 64.25 96 ASN A N 1
ATOM 750 C CA . ASN A 1 96 ? 16.950 -9.831 -19.382 1.00 64.25 96 ASN A CA 1
ATOM 751 C C . ASN A 1 96 ? 17.339 -8.431 -19.853 1.00 64.25 96 ASN A C 1
ATOM 753 O O . ASN A 1 96 ? 16.491 -7.547 -20.002 1.00 64.25 96 ASN A O 1
ATOM 757 N N . SER A 1 97 ? 18.632 -8.194 -20.065 1.00 60.00 97 SER A N 1
ATOM 758 C CA . SER A 1 97 ? 19.073 -7.019 -20.809 1.00 60.00 97 SER A CA 1
ATOM 759 C C . SER A 1 97 ? 18.633 -7.199 -22.257 1.00 60.00 97 SER A C 1
ATOM 761 O O . SER A 1 97 ? 19.340 -7.818 -23.051 1.00 60.00 97 SER A O 1
ATOM 763 N N . ILE A 1 98 ? 17.455 -6.681 -22.606 1.00 57.56 98 ILE A N 1
ATOM 764 C CA . ILE A 1 98 ? 17.106 -6.460 -24.008 1.00 57.56 98 ILE A CA 1
ATOM 765 C C . ILE A 1 98 ? 18.070 -5.380 -24.499 1.00 57.56 98 ILE A C 1
ATOM 767 O O . ILE A 1 98 ? 17.850 -4.185 -24.301 1.00 57.56 98 ILE A O 1
ATOM 771 N N . ALA A 1 99 ? 19.197 -5.812 -25.059 1.00 59.12 99 ALA A N 1
ATOM 772 C CA . ALA A 1 99 ? 20.104 -4.941 -25.776 1.00 59.12 99 ALA A CA 1
ATOM 773 C C . ALA A 1 99 ? 19.431 -4.618 -27.110 1.00 59.12 99 ALA A C 1
ATOM 775 O O . ALA A 1 99 ? 19.488 -5.400 -28.055 1.00 59.12 99 ALA A O 1
ATOM 776 N N . ILE A 1 100 ? 18.723 -3.492 -27.158 1.00 67.62 100 ILE A N 1
ATOM 777 C CA . ILE A 1 100 ? 18.271 -2.943 -28.431 1.00 67.62 100 ILE A CA 1
ATOM 778 C C . ILE A 1 100 ? 19.515 -2.332 -29.070 1.00 67.62 100 ILE A C 1
ATOM 780 O O . ILE A 1 100 ? 20.054 -1.346 -28.560 1.00 67.62 100 ILE A O 1
ATOM 784 N N . ASP A 1 101 ? 20.006 -2.943 -30.146 1.00 73.94 101 ASP A N 1
ATOM 785 C CA . ASP A 1 101 ? 21.119 -2.381 -30.901 1.00 73.94 101 ASP A CA 1
ATOM 786 C C . ASP A 1 101 ? 20.625 -1.187 -31.722 1.00 73.94 101 ASP A C 1
ATOM 788 O O . ASP A 1 101 ? 20.206 -1.304 -32.872 1.00 73.94 101 ASP A O 1
ATOM 792 N N . LEU A 1 102 ? 20.589 -0.019 -31.082 1.00 76.38 102 LEU A N 1
ATOM 793 C CA . LEU A 1 102 ? 20.393 1.241 -31.784 1.00 76.38 102 LEU A CA 1
ATOM 794 C C . LEU A 1 102 ? 21.714 1.660 -32.429 1.00 76.38 102 LEU A C 1
ATOM 796 O O . LEU A 1 102 ? 22.732 1.724 -31.738 1.00 76.38 102 LEU A O 1
ATOM 800 N N . GLY A 1 103 ? 21.681 2.008 -33.717 1.00 82.38 103 GLY A N 1
ATOM 801 C CA . GLY A 1 103 ? 22.830 2.571 -34.428 1.00 82.38 103 GLY A CA 1
ATOM 802 C C . GLY A 1 103 ? 23.371 3.847 -33.768 1.00 82.38 103 GLY A C 1
ATOM 803 O O . GLY A 1 103 ? 22.645 4.563 -33.072 1.00 82.38 103 GLY A O 1
ATOM 804 N N . ALA A 1 104 ? 24.659 4.131 -33.989 1.00 81.19 104 ALA A N 1
ATOM 805 C CA . ALA A 1 104 ? 25.373 5.241 -33.350 1.00 81.19 104 ALA A CA 1
ATOM 806 C C . ALA A 1 104 ? 24.709 6.611 -33.585 1.00 81.19 104 ALA A C 1
ATOM 808 O O . ALA A 1 104 ? 24.638 7.413 -32.654 1.00 81.19 104 ALA A O 1
ATOM 809 N N . ASP A 1 105 ? 24.145 6.841 -34.773 1.00 85.75 105 ASP A N 1
ATOM 810 C CA . ASP A 1 105 ? 23.450 8.091 -35.107 1.00 85.75 105 ASP A CA 1
ATOM 811 C C . ASP A 1 105 ? 22.260 8.359 -34.183 1.00 85.75 105 ASP A C 1
ATOM 813 O O . ASP A 1 105 ? 22.086 9.474 -33.698 1.00 85.75 105 ASP A O 1
ATOM 817 N N . ILE A 1 106 ? 21.478 7.324 -33.858 1.00 82.19 106 ILE A N 1
ATOM 818 C CA . ILE A 1 106 ? 20.307 7.471 -32.985 1.00 82.19 106 ILE A CA 1
ATOM 819 C C . ILE A 1 106 ? 20.739 7.691 -31.530 1.00 82.19 106 ILE A C 1
ATOM 821 O O . ILE A 1 106 ? 20.111 8.468 -30.816 1.00 82.19 106 ILE A O 1
ATOM 825 N N . ARG A 1 107 ? 21.839 7.062 -31.089 1.00 79.50 107 ARG A N 1
ATOM 826 C CA . ARG A 1 107 ? 22.377 7.248 -29.726 1.00 79.50 107 ARG A CA 1
ATOM 827 C C . ARG A 1 107 ? 22.905 8.664 -29.478 1.00 79.50 107 ARG A C 1
ATOM 829 O O . ARG A 1 107 ? 22.916 9.108 -28.330 1.00 79.50 107 ARG A O 1
ATOM 836 N N . ASN A 1 108 ? 23.343 9.350 -30.531 1.00 85.12 108 ASN A N 1
ATOM 837 C CA . ASN A 1 108 ? 23.883 10.708 -30.462 1.00 85.12 108 ASN A CA 1
ATOM 838 C C . ASN A 1 108 ? 22.806 11.798 -30.545 1.00 85.12 108 ASN A C 1
ATOM 840 O O . ASN A 1 108 ? 23.111 12.964 -30.308 1.00 85.12 108 ASN A O 1
ATOM 844 N N . LEU A 1 109 ? 21.552 11.444 -30.849 1.00 89.25 109 LEU A N 1
ATOM 845 C CA . LEU A 1 109 ? 20.445 12.393 -30.778 1.00 89.25 109 LEU A CA 1
ATOM 846 C C . LEU A 1 109 ? 20.249 12.854 -29.330 1.00 89.25 109 LEU A C 1
ATOM 848 O O . LEU A 1 109 ? 20.038 12.038 -28.430 1.00 89.25 109 LEU A O 1
ATOM 852 N N . GLU A 1 110 ? 20.233 14.169 -29.122 1.00 90.44 110 GLU A N 1
ATOM 853 C CA . GLU A 1 110 ? 20.001 14.793 -27.813 1.00 90.44 110 GLU A CA 1
ATOM 854 C C . GLU A 1 110 ? 18.707 14.272 -27.160 1.00 90.44 110 GLU A C 1
ATOM 856 O O . GLU A 1 110 ? 18.677 13.938 -25.975 1.00 90.44 110 GLU A O 1
ATOM 861 N N . THR A 1 111 ? 17.651 14.084 -27.959 1.00 87.56 111 THR A N 1
ATOM 862 C CA . THR A 1 111 ? 16.364 13.532 -27.510 1.00 87.56 111 THR A CA 1
ATOM 863 C C . THR A 1 111 ? 16.489 12.107 -26.966 1.00 87.56 111 THR A C 1
ATOM 865 O O . THR A 1 111 ? 15.843 11.767 -25.972 1.00 87.56 111 THR A O 1
ATOM 868 N N . TYR A 1 112 ? 17.320 11.265 -27.591 1.00 87.75 112 TYR A N 1
ATOM 869 C CA . TYR A 1 112 ? 17.541 9.893 -27.133 1.00 87.75 112 TYR A CA 1
ATOM 870 C C . TYR A 1 112 ? 18.320 9.875 -25.819 1.00 87.75 112 TYR A C 1
ATOM 872 O O . TYR A 1 112 ? 17.928 9.175 -24.887 1.00 87.75 112 TYR A O 1
ATOM 880 N N . GLN A 1 113 ? 19.390 10.667 -25.718 1.00 87.50 113 GLN A N 1
ATOM 881 C CA . GLN A 1 113 ? 20.203 10.758 -24.503 1.00 87.50 113 GLN A CA 1
ATOM 882 C C . GLN A 1 113 ? 19.378 11.263 -23.319 1.00 87.50 113 GLN A C 1
ATOM 884 O O . GLN A 1 113 ? 19.406 10.661 -22.244 1.00 87.50 113 GLN A O 1
ATOM 889 N N . PHE A 1 114 ? 18.572 12.303 -23.543 1.00 90.31 114 PHE A N 1
ATOM 890 C CA . PHE A 1 114 ? 17.632 12.808 -22.550 1.00 90.31 114 PHE A CA 1
ATOM 891 C C . PHE A 1 114 ? 16.650 11.719 -22.093 1.00 90.31 114 PHE A C 1
ATOM 893 O O . PHE A 1 114 ? 16.491 11.482 -20.893 1.00 90.31 114 PHE A O 1
ATOM 900 N N . GLY A 1 115 ? 16.024 11.008 -23.038 1.00 89.19 115 GLY A N 1
ATOM 901 C CA . GLY A 1 115 ? 15.098 9.916 -22.733 1.00 89.19 115 GLY A CA 1
ATOM 902 C C . GLY A 1 115 ? 15.759 8.754 -21.985 1.00 89.19 115 GLY A C 1
ATOM 903 O O . GLY A 1 115 ? 15.171 8.207 -21.049 1.00 89.19 115 GLY A O 1
ATOM 904 N N . TYR A 1 116 ? 16.991 8.399 -22.352 1.00 86.88 116 TYR A N 1
ATOM 905 C CA . TYR A 1 116 ? 17.764 7.343 -21.704 1.00 86.88 116 TYR A CA 1
ATOM 906 C C . TYR A 1 116 ? 18.111 7.696 -20.254 1.00 86.88 116 TYR A C 1
ATOM 908 O O . TYR A 1 116 ? 17.852 6.894 -19.353 1.00 86.88 116 TYR A O 1
ATOM 916 N N . GLU A 1 117 ? 18.633 8.899 -20.004 1.00 89.88 117 GLU A N 1
ATOM 917 C CA . GLU A 1 117 ? 18.947 9.359 -18.647 1.00 89.88 117 GLU A CA 1
ATOM 918 C C . GLU A 1 117 ? 17.684 9.473 -17.785 1.00 89.88 117 GLU A C 1
ATOM 920 O O . GLU A 1 117 ? 17.663 8.997 -16.646 1.00 89.88 117 GLU A O 1
ATOM 925 N N . TYR A 1 118 ? 16.584 9.990 -18.342 1.00 89.12 118 TYR A N 1
ATOM 926 C CA . TYR A 1 118 ? 15.300 10.025 -17.643 1.00 89.12 118 TYR A CA 1
ATOM 927 C C . TYR A 1 118 ? 14.781 8.617 -17.314 1.00 89.12 118 TYR A C 1
ATOM 929 O O . TYR A 1 118 ? 14.379 8.344 -16.181 1.00 89.12 118 TYR A O 1
ATOM 937 N N . GLY A 1 119 ? 14.837 7.685 -18.268 1.00 86.75 119 GLY A N 1
ATOM 938 C CA . GLY A 1 119 ? 14.438 6.292 -18.062 1.00 86.75 119 GLY A CA 1
ATOM 939 C C . GLY A 1 119 ? 15.293 5.585 -17.006 1.00 86.75 119 GLY A C 1
ATOM 940 O O . GLY A 1 119 ? 14.769 4.851 -16.161 1.00 86.75 119 GLY A O 1
ATOM 941 N N . LYS A 1 120 ? 16.604 5.845 -16.996 1.00 86.44 120 LYS A N 1
ATOM 942 C CA . LYS A 1 120 ? 17.546 5.342 -15.988 1.00 86.44 120 LYS A CA 1
ATOM 943 C C . LYS A 1 120 ? 17.239 5.906 -14.599 1.00 86.44 120 LYS A C 1
ATOM 945 O O . LYS A 1 120 ? 17.211 5.145 -13.624 1.00 86.44 120 LYS A O 1
ATOM 950 N N . PHE A 1 121 ? 16.956 7.205 -14.500 1.00 89.94 121 PHE A N 1
ATOM 951 C CA . PHE A 1 121 ? 16.527 7.854 -13.262 1.00 89.94 121 PHE A CA 1
ATOM 952 C C . PHE A 1 121 ? 15.215 7.260 -12.738 1.00 89.94 121 PHE A C 1
ATOM 954 O O . PHE A 1 121 ? 15.139 6.864 -11.570 1.00 89.94 121 PHE A O 1
ATOM 961 N N . LEU A 1 122 ? 14.205 7.143 -13.604 1.00 87.25 122 LEU A N 1
ATOM 962 C CA . LEU A 1 122 ? 12.894 6.598 -13.263 1.00 87.25 122 LEU A CA 1
ATOM 963 C C . LEU A 1 122 ? 13.015 5.161 -12.756 1.00 87.25 122 LEU A C 1
ATOM 965 O O . LEU A 1 122 ? 12.477 4.829 -11.701 1.00 87.25 122 LEU A O 1
ATOM 969 N N . ARG A 1 123 ? 13.796 4.323 -13.446 1.00 82.44 123 ARG A N 1
ATOM 970 C CA . ARG A 1 123 ? 14.058 2.939 -13.032 1.00 82.44 123 ARG A CA 1
ATOM 971 C C . ARG A 1 123 ? 14.727 2.865 -11.659 1.00 82.44 123 ARG A C 1
ATOM 973 O O . ARG A 1 123 ? 14.312 2.068 -10.824 1.00 82.44 123 ARG A O 1
ATOM 980 N N . SER A 1 124 ? 15.729 3.703 -11.401 1.00 85.81 124 SER A N 1
ATOM 981 C CA . SER A 1 124 ? 16.472 3.709 -10.127 1.00 85.81 124 SER A CA 1
ATOM 982 C C . SER A 1 124 ? 15.604 4.157 -8.939 1.00 85.81 124 SER A C 1
ATOM 984 O O . SER A 1 124 ? 15.818 3.757 -7.788 1.00 85.81 124 SER A O 1
ATOM 986 N N . ASN A 1 125 ? 14.576 4.958 -9.222 1.00 89.06 125 ASN A N 1
ATOM 987 C CA . ASN A 1 125 ? 13.690 5.557 -8.230 1.00 89.06 125 ASN A CA 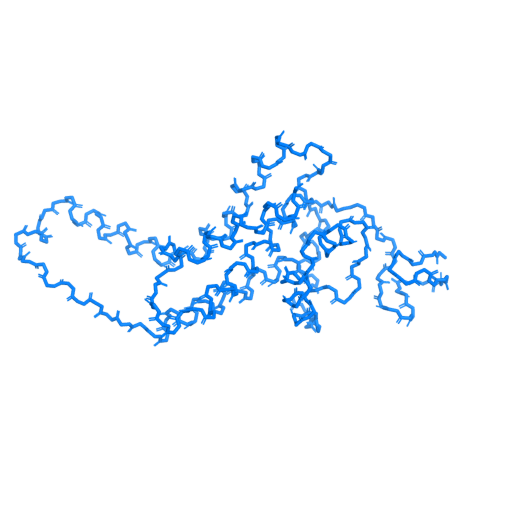1
ATOM 988 C C . ASN A 1 125 ? 12.270 4.977 -8.228 1.00 89.06 125 ASN A C 1
ATOM 990 O O . ASN A 1 125 ? 11.424 5.456 -7.475 1.00 89.06 125 ASN A O 1
ATOM 994 N N . ILE A 1 126 ? 12.009 3.914 -8.995 1.00 85.38 126 ILE A N 1
ATOM 995 C CA . ILE A 1 126 ? 10.658 3.391 -9.249 1.00 85.38 126 ILE A CA 1
ATOM 996 C C . ILE A 1 126 ? 9.871 3.066 -7.968 1.00 85.38 126 ILE A C 1
ATOM 998 O O . ILE A 1 126 ? 8.674 3.328 -7.889 1.00 85.38 126 ILE A O 1
ATOM 1002 N N . LYS A 1 127 ? 10.559 2.589 -6.922 1.00 84.25 127 LYS A N 1
ATOM 1003 C CA . LYS A 1 127 ? 9.986 2.309 -5.594 1.00 84.25 127 LYS A CA 1
ATOM 1004 C C . LYS A 1 127 ? 9.262 3.515 -4.986 1.00 84.25 127 LYS A C 1
ATOM 1006 O O . LYS A 1 127 ? 8.185 3.363 -4.419 1.00 84.25 127 LYS A O 1
ATOM 1011 N N . PHE A 1 128 ? 9.821 4.714 -5.141 1.00 87.44 128 PHE A N 1
ATOM 1012 C CA . PHE A 1 128 ? 9.241 5.940 -4.596 1.00 87.44 128 PHE A CA 1
ATOM 1013 C C . PHE A 1 128 ? 8.041 6.396 -5.416 1.00 87.44 128 PHE A C 1
ATOM 1015 O O . PHE A 1 128 ? 7.024 6.769 -4.838 1.00 87.44 128 PHE A O 1
ATOM 1022 N N . PHE A 1 129 ? 8.126 6.294 -6.746 1.00 86.81 129 PHE A N 1
ATOM 1023 C CA . PHE A 1 129 ? 7.001 6.593 -7.632 1.00 86.81 129 PHE A CA 1
ATOM 1024 C C . PHE A 1 129 ? 5.791 5.712 -7.322 1.00 86.81 129 PHE A C 1
ATOM 1026 O O . PHE A 1 129 ? 4.669 6.209 -7.276 1.00 86.81 129 PHE A O 1
ATOM 1033 N N . TRP A 1 130 ? 6.011 4.427 -7.039 1.00 83.75 130 TRP A N 1
ATOM 1034 C CA . TRP A 1 130 ? 4.927 3.499 -6.721 1.00 83.75 130 TRP A CA 1
ATOM 1035 C C . TRP A 1 130 ? 4.295 3.742 -5.347 1.00 83.75 130 TRP A C 1
ATOM 1037 O O . TRP A 1 130 ? 3.078 3.664 -5.207 1.00 83.75 130 TRP A O 1
ATOM 1047 N N . ILE A 1 131 ? 5.088 4.104 -4.336 1.00 86.44 131 ILE A N 1
ATOM 1048 C CA . ILE A 1 131 ? 4.550 4.501 -3.023 1.00 86.44 131 ILE A CA 1
ATOM 1049 C C . ILE A 1 131 ? 3.764 5.816 -3.142 1.00 86.44 131 ILE A C 1
ATOM 1051 O O . ILE A 1 131 ? 2.663 5.938 -2.609 1.00 86.44 131 ILE A O 1
ATOM 1055 N N . LEU A 1 132 ? 4.295 6.788 -3.887 1.00 89.31 132 LEU A N 1
ATOM 1056 C CA . LEU A 1 132 ? 3.643 8.074 -4.137 1.00 89.31 132 LEU A CA 1
ATOM 1057 C C . LEU A 1 132 ? 2.337 7.917 -4.936 1.00 89.31 132 LEU A C 1
ATOM 1059 O O . LEU A 1 132 ? 1.405 8.700 -4.762 1.00 89.31 132 LEU A O 1
ATOM 1063 N N . ASN A 1 133 ? 2.229 6.877 -5.764 1.00 86.31 133 ASN A N 1
ATOM 1064 C CA . ASN A 1 133 ? 1.036 6.575 -6.548 1.00 86.31 133 ASN A CA 1
ATOM 1065 C C . ASN A 1 133 ? -0.218 6.335 -5.678 1.00 86.31 133 ASN A C 1
ATOM 1067 O O . ASN A 1 133 ? -1.321 6.707 -6.078 1.00 86.31 133 ASN A O 1
ATOM 1071 N N . VAL A 1 134 ? -0.048 5.836 -4.445 1.00 91.56 134 VAL A N 1
ATOM 1072 C CA . VAL A 1 134 ? -1.133 5.727 -3.451 1.00 91.56 134 VAL A CA 1
ATOM 1073 C C . VAL A 1 134 ? -1.790 7.088 -3.204 1.00 91.56 134 VAL A C 1
ATOM 1075 O O . VAL A 1 134 ? -3.016 7.184 -3.168 1.00 91.56 134 VAL A O 1
ATOM 1078 N N . LEU A 1 135 ? -0.987 8.150 -3.067 1.00 90.00 135 LEU A N 1
ATOM 1079 C CA . LEU A 1 135 ? -1.472 9.514 -2.836 1.00 90.00 135 LEU A CA 1
ATOM 1080 C C . LEU A 1 135 ? -2.188 10.057 -4.077 1.00 90.00 135 LEU A C 1
ATOM 1082 O O . LEU A 1 135 ? -3.271 10.632 -3.958 1.00 90.00 135 LEU A O 1
ATOM 1086 N N . PHE A 1 136 ? -1.621 9.815 -5.263 1.00 89.12 136 PHE A N 1
ATOM 1087 C CA . PHE A 1 136 ? -2.206 10.248 -6.533 1.00 89.12 136 PHE A CA 1
ATOM 1088 C C . PHE A 1 136 ? -3.578 9.641 -6.806 1.00 89.12 136 PHE A C 1
ATOM 1090 O O . PHE A 1 136 ? -4.417 10.325 -7.380 1.00 89.12 136 PHE A O 1
ATOM 1097 N N . PHE A 1 137 ? -3.836 8.403 -6.381 1.00 87.81 137 PHE A N 1
ATOM 1098 C CA . PHE A 1 137 ? -5.165 7.816 -6.527 1.00 87.81 137 PHE A CA 1
ATOM 1099 C C . PHE A 1 137 ? -6.113 8.120 -5.359 1.00 87.81 137 PHE A C 1
ATOM 1101 O O . PHE A 1 137 ? -7.321 8.209 -5.575 1.00 87.81 137 PHE A O 1
ATOM 1108 N N . ALA A 1 138 ? -5.600 8.310 -4.140 1.00 89.25 138 ALA A N 1
ATOM 1109 C CA . ALA A 1 138 ? -6.436 8.578 -2.969 1.00 89.25 138 ALA A CA 1
ATOM 1110 C C . ALA A 1 138 ? -7.073 9.981 -2.977 1.00 89.25 138 ALA A C 1
ATOM 1112 O O . ALA A 1 138 ? -8.150 10.179 -2.410 1.00 89.25 138 ALA A O 1
ATOM 1113 N N . LEU A 1 139 ? -6.418 10.976 -3.589 1.00 89.44 139 LEU A N 1
ATOM 1114 C CA . LEU A 1 139 ? -6.956 12.339 -3.657 1.00 89.44 139 LEU A CA 1
ATOM 1115 C C . LEU A 1 139 ? -8.165 12.446 -4.609 1.00 89.44 139 LEU A C 1
ATOM 1117 O O . LEU A 1 139 ? -9.196 12.957 -4.170 1.00 89.44 139 LEU A O 1
ATOM 1121 N N . PRO A 1 140 ? -8.121 11.933 -5.857 1.00 87.81 140 PRO A N 1
ATOM 1122 C CA . PRO A 1 140 ? -9.290 11.922 -6.732 1.00 87.81 140 PRO A CA 1
ATOM 1123 C C . PRO A 1 140 ? -10.411 11.021 -6.212 1.00 87.81 140 PRO A C 1
ATOM 1125 O O . PRO A 1 140 ? -11.573 11.411 -6.286 1.00 87.81 140 PRO A O 1
ATOM 1128 N N . SER A 1 141 ? -10.105 9.853 -5.628 1.00 87.19 141 SER A N 1
ATOM 1129 C CA . SER A 1 141 ? -11.143 8.951 -5.094 1.00 87.19 141 SER A CA 1
ATOM 1130 C C . SER A 1 141 ? -11.970 9.606 -3.985 1.00 87.19 141 SER A C 1
ATOM 1132 O O . SER A 1 141 ? -13.159 9.316 -3.838 1.00 87.19 141 SER A O 1
ATOM 1134 N N . ARG A 1 142 ? -11.381 10.553 -3.244 1.00 87.19 142 ARG A N 1
ATOM 1135 C CA . ARG A 1 142 ? -12.091 11.377 -2.259 1.00 87.19 142 ARG A CA 1
ATOM 1136 C C . ARG A 1 142 ? -13.182 12.250 -2.877 1.00 87.19 142 ARG A C 1
ATOM 1138 O O . ARG A 1 142 ? -14.199 12.459 -2.222 1.00 87.19 142 ARG A O 1
ATOM 1145 N N . LEU A 1 143 ? -12.987 12.743 -4.099 1.00 85.94 143 LEU A N 1
ATOM 1146 C CA . LEU A 1 143 ? -13.987 13.554 -4.800 1.00 85.94 143 LEU A CA 1
ATOM 1147 C C . LEU A 1 143 ? -15.209 12.713 -5.193 1.00 85.94 143 LEU A C 1
ATOM 1149 O O . LEU A 1 143 ? -16.335 13.181 -5.058 1.00 85.94 143 LEU A O 1
ATOM 1153 N N . PHE A 1 144 ? -14.994 11.465 -5.617 1.00 86.25 144 PHE A N 1
ATOM 1154 C CA . PHE A 1 144 ? -16.072 10.559 -6.032 1.00 86.25 144 PHE A CA 1
ATOM 1155 C C . PHE A 1 144 ? -16.791 9.883 -4.854 1.00 86.25 144 PHE A C 1
ATOM 1157 O O . PHE A 1 144 ? -17.998 9.664 -4.920 1.00 86.25 144 PHE A O 1
ATOM 1164 N N . PHE A 1 145 ? -16.086 9.593 -3.752 1.00 87.62 145 PHE A N 1
ATOM 1165 C CA . PHE A 1 145 ? -16.651 8.926 -2.570 1.00 87.62 145 PHE A CA 1
ATOM 1166 C C . PHE A 1 145 ? -16.406 9.745 -1.289 1.00 87.62 145 PHE A C 1
ATOM 1168 O O . PHE A 1 145 ? -15.545 9.396 -0.466 1.00 87.62 145 PHE A O 1
ATOM 1175 N N . PRO A 1 146 ? -17.192 10.817 -1.064 1.00 83.50 146 PRO A N 1
ATOM 1176 C CA . PRO A 1 146 ? -16.979 11.760 0.038 1.00 83.50 146 PRO A CA 1
ATOM 1177 C C . PRO A 1 146 ? -17.315 11.187 1.423 1.00 83.50 146 PRO A C 1
ATOM 1179 O O . PRO A 1 146 ? -16.985 11.791 2.443 1.00 83.50 146 PRO A O 1
ATOM 1182 N N . ARG A 1 147 ? -17.951 10.007 1.487 1.00 86.62 147 ARG A N 1
ATOM 1183 C CA . ARG A 1 147 ? -18.267 9.307 2.746 1.00 86.62 147 ARG A CA 1
ATOM 1184 C C . ARG A 1 147 ? -17.010 8.980 3.561 1.00 86.62 147 ARG A C 1
ATOM 1186 O O . ARG A 1 147 ? -17.064 8.956 4.796 1.00 86.62 147 ARG A O 1
ATOM 1193 N N . TYR A 1 148 ? -15.896 8.719 2.878 1.00 90.00 148 TYR A N 1
ATOM 1194 C CA . TYR A 1 148 ? -14.648 8.295 3.498 1.00 90.00 148 TYR A CA 1
ATOM 1195 C C . TYR A 1 148 ? -13.668 9.459 3.681 1.00 90.00 148 TYR A C 1
ATOM 1197 O O . TYR A 1 148 ? -13.563 10.361 2.849 1.00 90.00 148 TYR A O 1
ATOM 1205 N N . ASN A 1 149 ? -12.928 9.445 4.788 1.00 93.25 149 ASN A N 1
ATOM 1206 C CA . ASN A 1 149 ? -11.880 10.423 5.054 1.00 93.25 149 ASN A CA 1
ATOM 1207 C C . ASN A 1 149 ? -10.592 10.078 4.273 1.00 93.25 149 ASN A C 1
ATOM 1209 O O . ASN A 1 149 ? -10.486 9.028 3.642 1.00 93.25 149 ASN A O 1
ATOM 1213 N N . LEU A 1 150 ? -9.588 10.962 4.304 1.00 92.00 150 LEU A N 1
ATOM 1214 C CA . LEU A 1 150 ? -8.357 10.745 3.533 1.00 92.00 150 LEU A CA 1
ATOM 1215 C C . LEU A 1 150 ? -7.595 9.485 3.982 1.00 92.00 150 LEU A C 1
ATOM 1217 O O . LEU A 1 150 ? -7.073 8.761 3.146 1.00 92.00 150 LEU A O 1
ATOM 1221 N N . ALA A 1 151 ? -7.559 9.195 5.283 1.00 93.62 151 ALA A N 1
ATOM 1222 C CA . ALA A 1 151 ? -6.880 8.018 5.824 1.00 93.62 151 ALA A CA 1
ATOM 1223 C C . ALA A 1 151 ? -7.535 6.705 5.350 1.00 93.62 151 ALA A C 1
ATOM 1225 O O . ALA A 1 151 ? -6.847 5.737 5.028 1.00 93.62 151 ALA A O 1
ATOM 1226 N N . GLU A 1 152 ? -8.864 6.688 5.268 1.00 94.62 152 GLU A N 1
ATOM 1227 C CA . GLU A 1 152 ? -9.647 5.580 4.724 1.00 94.62 152 GLU A CA 1
ATOM 1228 C C . GLU A 1 152 ? -9.344 5.392 3.231 1.00 94.62 152 GLU A C 1
ATOM 1230 O O . GLU A 1 152 ? -9.011 4.282 2.829 1.00 94.62 152 GLU A O 1
ATOM 1235 N N . HIS A 1 153 ? -9.324 6.467 2.434 1.00 94.56 153 HIS A N 1
ATOM 1236 C CA . HIS A 1 153 ? -8.924 6.406 1.019 1.00 94.56 153 HIS A CA 1
ATOM 1237 C C . HIS A 1 153 ? -7.498 5.877 0.828 1.00 94.56 153 HIS A C 1
ATOM 1239 O O . HIS A 1 153 ? -7.288 4.962 0.039 1.00 94.56 153 HIS A O 1
ATOM 1245 N N . LEU A 1 154 ? -6.523 6.362 1.603 1.00 94.81 154 LEU A N 1
ATOM 1246 C CA . LEU A 1 154 ? -5.145 5.851 1.553 1.00 94.81 154 LEU A CA 1
ATOM 1247 C C . LEU A 1 154 ? -5.063 4.364 1.895 1.00 94.81 154 LEU A C 1
ATOM 1249 O O . LEU A 1 154 ? -4.281 3.627 1.294 1.00 94.81 154 LEU A O 1
ATOM 1253 N N . THR A 1 155 ? -5.887 3.918 2.839 1.00 95.25 155 THR A N 1
ATOM 1254 C CA . THR A 1 155 ? -5.977 2.514 3.242 1.00 95.25 155 THR A CA 1
ATOM 1255 C C . THR A 1 155 ? -6.523 1.653 2.107 1.00 95.25 155 THR A C 1
ATOM 1257 O O . THR A 1 155 ? -5.928 0.621 1.794 1.00 95.25 155 THR A O 1
ATOM 1260 N N . VAL A 1 156 ? -7.610 2.089 1.458 1.00 95.44 156 VAL A N 1
ATOM 1261 C CA . VAL A 1 156 ? -8.180 1.391 0.296 1.00 95.44 156 VAL A CA 1
ATOM 1262 C C . VAL A 1 156 ? -7.153 1.294 -0.828 1.00 95.44 156 VAL A C 1
ATOM 1264 O O . VAL A 1 156 ? -6.869 0.193 -1.300 1.00 95.44 156 VAL A O 1
ATOM 1267 N N . GLN A 1 157 ? -6.530 2.416 -1.197 1.00 95.25 157 GLN A N 1
ATOM 1268 C CA . GLN A 1 157 ? -5.556 2.436 -2.289 1.00 95.25 157 GLN A CA 1
ATOM 1269 C C . GLN A 1 157 ? -4.320 1.590 -1.981 1.00 95.25 157 GLN A C 1
ATOM 1271 O O . GLN A 1 157 ? -3.806 0.924 -2.876 1.00 95.25 157 GLN A O 1
ATOM 1276 N N . SER A 1 158 ? -3.884 1.536 -0.720 1.00 95.44 158 SER A N 1
ATOM 1277 C CA . SER A 1 158 ? -2.796 0.645 -0.300 1.00 95.44 158 SER A CA 1
ATOM 1278 C C . SER A 1 158 ? -3.141 -0.828 -0.528 1.00 95.44 158 SER A C 1
ATOM 1280 O O . SER A 1 158 ? -2.326 -1.558 -1.086 1.00 95.44 158 SER A O 1
ATOM 1282 N N . PHE A 1 159 ? -4.350 -1.270 -0.155 1.00 96.31 159 PHE A N 1
ATOM 1283 C CA . PHE A 1 159 ? -4.780 -2.652 -0.390 1.00 96.31 159 PHE A CA 1
ATOM 1284 C C . PHE A 1 159 ? -4.909 -2.982 -1.877 1.00 96.31 159 PHE A C 1
ATOM 1286 O O . PHE A 1 159 ? -4.415 -4.021 -2.313 1.00 96.31 159 PHE A O 1
ATOM 1293 N N . VAL A 1 160 ? -5.546 -2.098 -2.648 1.00 95.94 160 VAL A N 1
ATOM 1294 C CA . VAL A 1 160 ? -5.771 -2.297 -4.085 1.00 95.94 160 VAL A CA 1
ATOM 1295 C C . VAL A 1 160 ? -4.445 -2.388 -4.836 1.00 95.94 160 VAL A C 1
ATOM 1297 O O . VAL A 1 160 ? -4.228 -3.341 -5.582 1.00 95.94 160 VAL A O 1
ATOM 1300 N N . LEU A 1 161 ? -3.534 -1.437 -4.607 1.00 95.06 161 LEU A N 1
ATOM 1301 C CA . LEU A 1 161 ? -2.232 -1.424 -5.273 1.00 95.06 161 LEU A CA 1
ATOM 1302 C C . LEU A 1 161 ? -1.388 -2.634 -4.875 1.00 95.06 161 LEU A C 1
ATOM 1304 O O . LEU A 1 161 ? -0.789 -3.264 -5.741 1.00 95.06 161 LEU A O 1
ATOM 1308 N N . ALA A 1 162 ? -1.377 -3.008 -3.595 1.00 95.69 162 ALA A N 1
ATOM 1309 C CA . ALA A 1 162 ? -0.645 -4.184 -3.137 1.00 95.69 162 ALA A CA 1
ATOM 1310 C C . ALA A 1 162 ? -1.148 -5.465 -3.815 1.00 95.69 162 ALA A C 1
ATOM 1312 O O . ALA A 1 162 ? -0.353 -6.227 -4.365 1.00 95.69 162 ALA A O 1
ATOM 1313 N N . GLN A 1 163 ? -2.467 -5.678 -3.831 1.00 96.38 163 GLN A N 1
ATOM 1314 C CA . GLN A 1 163 ? -3.075 -6.855 -4.448 1.00 96.38 163 GLN A CA 1
ATOM 1315 C C . GLN A 1 163 ? -2.813 -6.901 -5.961 1.00 96.38 163 GLN A C 1
ATOM 1317 O O . GLN A 1 163 ? -2.497 -7.962 -6.497 1.00 96.38 163 GLN A O 1
ATOM 1322 N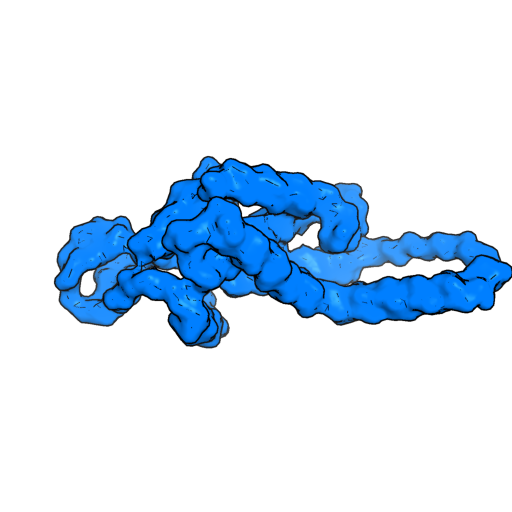 N . ALA A 1 164 ? -2.886 -5.758 -6.649 1.00 95.25 164 ALA A N 1
ATOM 1323 C CA . ALA A 1 164 ? -2.578 -5.670 -8.072 1.00 95.25 164 ALA A CA 1
ATOM 1324 C C . ALA A 1 164 ? -1.100 -5.955 -8.380 1.00 95.25 164 ALA A C 1
ATOM 1326 O O . ALA A 1 164 ? -0.795 -6.626 -9.365 1.00 95.25 164 ALA A O 1
ATOM 1327 N N . VAL A 1 165 ? -0.176 -5.498 -7.530 1.00 95.06 165 VAL A N 1
ATOM 1328 C CA . VAL A 1 165 ? 1.253 -5.817 -7.664 1.00 95.06 165 VAL A CA 1
ATOM 1329 C C . VAL A 1 165 ? 1.501 -7.308 -7.424 1.00 95.06 165 VAL A C 1
ATOM 1331 O O . VAL A 1 165 ? 2.239 -7.915 -8.195 1.00 95.06 165 VAL A O 1
ATOM 1334 N N . PHE A 1 166 ? 0.838 -7.933 -6.443 1.00 95.31 166 PHE A N 1
ATOM 1335 C CA . PHE A 1 166 ? 0.899 -9.390 -6.265 1.00 95.31 166 PHE A CA 1
ATOM 1336 C C . PHE A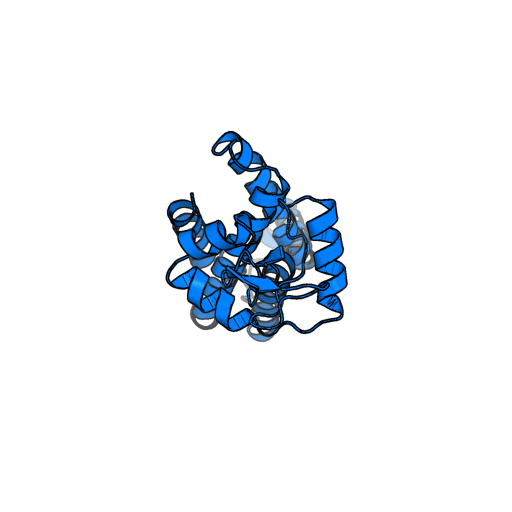 1 166 ? 0.368 -10.152 -7.481 1.00 95.31 166 PHE A C 1
ATOM 1338 O O . PHE A 1 166 ? 0.985 -11.135 -7.887 1.00 95.31 166 PHE A O 1
ATOM 1345 N N . ALA A 1 167 ? -0.730 -9.696 -8.090 1.00 92.94 167 ALA A N 1
ATOM 1346 C CA . ALA A 1 167 ? -1.206 -10.259 -9.352 1.00 92.94 167 ALA A CA 1
ATOM 1347 C C . ALA A 1 167 ? -0.140 -10.115 -10.453 1.00 92.94 167 ALA A C 1
ATOM 1349 O O . ALA A 1 167 ? 0.172 -11.085 -11.136 1.00 92.94 167 ALA A O 1
ATOM 1350 N N . GLY A 1 168 ? 0.500 -8.947 -10.559 1.00 92.25 168 GLY A N 1
ATOM 1351 C CA . GLY A 1 168 ? 1.633 -8.718 -11.457 1.00 92.25 168 GLY A CA 1
ATOM 1352 C C . GLY A 1 168 ? 2.795 -9.691 -11.236 1.00 92.25 168 GLY A C 1
ATOM 1353 O O . GLY A 1 168 ? 3.318 -10.222 -12.212 1.00 92.25 168 GLY A O 1
ATOM 1354 N N . CYS A 1 169 ? 3.161 -9.979 -9.981 1.00 92.69 169 CYS A N 1
ATOM 1355 C CA . CYS A 1 169 ? 4.202 -10.957 -9.643 1.00 92.69 169 CYS A CA 1
ATOM 1356 C C . CYS A 1 169 ? 3.882 -12.367 -10.164 1.00 92.69 169 CYS A C 1
ATOM 1358 O O . CYS A 1 169 ? 4.797 -13.072 -10.577 1.00 92.69 169 CYS A O 1
ATOM 1360 N N . LEU A 1 170 ? 2.608 -12.782 -10.171 1.00 89.81 170 LEU A N 1
ATOM 1361 C CA . LEU A 1 170 ? 2.201 -14.103 -10.675 1.00 89.81 170 LEU A CA 1
ATOM 1362 C C . LEU A 1 170 ? 2.425 -14.240 -12.187 1.00 89.81 170 LEU A C 1
ATOM 1364 O O . LEU A 1 170 ? 2.837 -15.297 -12.654 1.00 89.81 170 LEU A O 1
ATOM 1368 N N . PHE A 1 171 ? 2.183 -13.169 -12.945 1.00 87.00 171 PHE A N 1
ATOM 1369 C CA . PHE A 1 171 ? 2.377 -13.147 -14.400 1.00 87.00 171 PHE A CA 1
ATOM 1370 C C . PHE A 1 171 ? 3.798 -12.746 -14.815 1.00 87.00 171 PHE A C 1
ATOM 1372 O O . PHE A 1 171 ? 4.171 -12.879 -15.981 1.00 87.00 171 PHE A O 1
ATOM 1379 N N . PHE A 1 172 ? 4.608 -12.262 -13.876 1.00 86.12 172 PHE A N 1
ATOM 1380 C CA . PHE A 1 172 ? 5.941 -11.747 -14.151 1.00 86.12 172 PHE A CA 1
ATOM 1381 C C . PHE A 1 172 ? 6.882 -12.764 -14.838 1.00 86.12 172 PHE A C 1
ATOM 1383 O O . PHE A 1 172 ? 7.505 -12.368 -15.824 1.00 86.12 172 PHE A O 1
ATOM 1390 N N . PRO A 1 173 ? 6.949 -14.056 -14.438 1.00 82.44 173 PRO A N 1
ATOM 1391 C CA . PRO A 1 173 ? 7.823 -15.040 -15.090 1.00 82.44 173 PRO A CA 1
ATOM 1392 C C . PRO A 1 173 ? 7.502 -15.312 -16.565 1.00 82.44 173 PRO A C 1
ATOM 1394 O O . PRO A 1 173 ? 8.316 -15.907 -17.257 1.00 82.44 173 PRO A O 1
ATOM 1397 N N . VAL A 1 174 ? 6.312 -14.926 -17.038 1.00 83.25 174 VAL A N 1
ATOM 1398 C CA . VAL A 1 174 ? 5.882 -15.144 -18.426 1.00 83.25 174 VAL A CA 1
ATOM 1399 C C . VAL A 1 174 ? 6.235 -13.946 -19.307 1.00 83.25 174 VAL A C 1
ATOM 1401 O O . VAL A 1 174 ? 6.673 -14.121 -20.439 1.00 83.25 174 VAL A O 1
ATOM 1404 N N . TYR A 1 175 ? 6.047 -12.724 -18.798 1.00 81.12 175 TYR A N 1
ATOM 1405 C CA . TYR A 1 175 ? 6.128 -11.507 -19.615 1.00 81.12 175 TYR A CA 1
ATOM 1406 C C . TYR A 1 175 ? 7.363 -10.639 -19.340 1.00 81.12 175 TYR A C 1
ATOM 1408 O O . TYR A 1 175 ? 7.694 -9.799 -20.172 1.00 81.12 175 TYR A O 1
ATOM 1416 N N . HIS A 1 176 ? 8.034 -10.801 -18.191 1.00 83.38 176 HIS A N 1
ATOM 1417 C CA . HIS A 1 176 ? 9.226 -10.031 -17.791 1.00 83.38 176 HIS A CA 1
ATOM 1418 C C . HIS A 1 176 ? 9.084 -8.501 -17.933 1.00 83.38 176 HIS A C 1
ATOM 1420 O O . HIS A 1 176 ? 10.053 -7.786 -18.193 1.00 83.38 176 HIS A O 1
ATOM 1426 N N . LEU A 1 177 ? 7.863 -7.978 -17.783 1.00 82.81 177 LEU A N 1
ATOM 1427 C CA . LEU A 1 177 ? 7.584 -6.553 -17.950 1.00 82.81 177 LEU A CA 1
ATOM 1428 C C . LEU A 1 177 ? 7.973 -5.772 -16.696 1.00 82.81 177 LEU A C 1
ATOM 1430 O O . LEU A 1 177 ? 7.705 -6.192 -15.569 1.00 82.81 177 LEU A O 1
ATOM 1434 N N . ALA A 1 178 ? 8.535 -4.579 -16.888 1.00 83.38 178 ALA A N 1
ATOM 1435 C CA . ALA A 1 178 ? 8.737 -3.643 -15.789 1.00 83.38 178 ALA A CA 1
ATOM 1436 C C . ALA A 1 178 ? 7.385 -3.245 -15.172 1.00 83.38 178 ALA A C 1
ATOM 1438 O O . ALA A 1 178 ? 6.380 -3.141 -15.876 1.00 83.38 178 ALA A O 1
ATOM 1439 N N . ILE A 1 179 ? 7.373 -2.962 -13.866 1.00 85.38 179 ILE A N 1
ATOM 1440 C CA . ILE A 1 179 ? 6.146 -2.677 -13.098 1.00 85.38 179 ILE A CA 1
ATOM 1441 C C . ILE A 1 179 ? 5.274 -1.576 -13.726 1.00 85.38 179 ILE A C 1
ATOM 1443 O O . ILE A 1 179 ? 4.056 -1.701 -13.773 1.00 85.38 179 ILE A O 1
ATOM 1447 N N . LEU A 1 180 ? 5.912 -0.539 -14.280 1.00 83.00 180 LEU A N 1
ATOM 1448 C CA . LEU A 1 180 ? 5.266 0.616 -14.912 1.00 83.00 180 LEU A CA 1
ATOM 1449 C C . LEU A 1 180 ? 4.563 0.279 -16.235 1.00 83.00 180 LEU A C 1
ATOM 1451 O O . LEU A 1 180 ? 3.710 1.026 -16.690 1.00 83.00 180 LEU A O 1
ATOM 1455 N N . PHE A 1 181 ? 4.935 -0.819 -16.883 1.00 83.38 181 PHE A N 1
ATOM 1456 C CA . PHE A 1 181 ? 4.410 -1.194 -18.196 1.00 83.38 181 PHE A CA 1
ATOM 1457 C C . PHE A 1 181 ? 3.689 -2.537 -18.161 1.00 83.38 181 PHE A C 1
ATOM 1459 O O . PHE A 1 181 ? 3.428 -3.120 -19.207 1.00 83.38 181 PHE A O 1
ATOM 1466 N N . ASN A 1 182 ? 3.373 -3.048 -16.970 1.00 87.44 182 ASN A N 1
ATOM 1467 C CA . ASN A 1 182 ? 2.707 -4.330 -16.821 1.00 87.44 182 ASN A CA 1
ATOM 1468 C C . ASN A 1 182 ? 1.175 -4.147 -16.912 1.00 87.44 182 ASN A C 1
ATOM 1470 O O . ASN A 1 182 ? 0.560 -3.685 -15.945 1.00 87.44 182 ASN A O 1
ATOM 1474 N N . PRO A 1 183 ? 0.525 -4.519 -18.035 1.00 89.69 183 PRO A N 1
ATOM 1475 C CA . PRO A 1 183 ? -0.906 -4.287 -18.234 1.00 89.69 183 PRO A CA 1
ATOM 1476 C C . PRO A 1 183 ? -1.774 -5.077 -17.248 1.00 89.69 183 PRO A C 1
ATOM 1478 O O . PRO A 1 183 ? -2.869 -4.630 -16.909 1.00 89.69 183 PRO A O 1
ATOM 1481 N N . PHE A 1 184 ? -1.286 -6.209 -16.729 1.00 90.25 184 PHE A N 1
ATOM 1482 C CA . PHE A 1 184 ? -2.013 -7.006 -15.741 1.00 90.25 184 PHE A CA 1
ATOM 1483 C C . PHE A 1 184 ? -2.144 -6.278 -14.406 1.00 90.25 184 PHE A C 1
ATOM 1485 O O . PHE A 1 184 ? -3.181 -6.398 -13.754 1.00 90.25 184 PHE A O 1
ATOM 1492 N N . ILE A 1 185 ? -1.140 -5.485 -14.017 1.00 91.88 185 ILE A N 1
ATOM 1493 C CA . ILE A 1 185 ? -1.220 -4.659 -12.808 1.00 91.88 185 ILE A CA 1
ATOM 1494 C C . ILE A 1 185 ? -2.323 -3.619 -12.983 1.00 91.88 185 ILE A C 1
ATOM 1496 O O . ILE A 1 185 ? -3.225 -3.544 -12.156 1.00 91.88 185 ILE A O 1
ATOM 1500 N N . TYR A 1 186 ? -2.307 -2.864 -14.081 1.00 91.69 186 TYR A N 1
ATOM 1501 C CA . TYR A 1 186 ? -3.307 -1.824 -14.327 1.00 91.69 186 TYR A CA 1
ATOM 1502 C C . TYR A 1 186 ? -4.723 -2.379 -14.501 1.00 91.69 186 TYR A C 1
ATOM 1504 O O . TYR A 1 186 ? -5.667 -1.823 -13.939 1.00 91.69 186 TYR A O 1
ATOM 1512 N N . GLY A 1 187 ? -4.874 -3.505 -15.202 1.00 93.31 187 GLY A N 1
ATOM 1513 C CA . GLY A 1 187 ? -6.150 -4.212 -15.304 1.00 93.31 187 GLY A CA 1
ATOM 1514 C C . GLY A 1 187 ? -6.663 -4.666 -13.935 1.00 93.31 187 GLY A C 1
ATOM 1515 O O . GLY A 1 187 ? -7.825 -4.441 -13.606 1.00 93.31 187 GLY A O 1
ATOM 1516 N N . SER A 1 188 ? -5.781 -5.218 -13.095 1.00 93.12 188 SER A N 1
ATOM 1517 C CA . SER A 1 188 ? -6.128 -5.625 -11.728 1.00 93.12 188 SER A CA 1
ATOM 1518 C C . SER A 1 188 ? -6.523 -4.434 -10.857 1.00 93.12 188 SER A C 1
ATOM 1520 O O . SER A 1 188 ? -7.500 -4.529 -10.119 1.00 93.12 188 SER A O 1
ATOM 1522 N N . ILE A 1 189 ? -5.814 -3.301 -10.960 1.00 93.44 189 ILE A N 1
ATOM 1523 C CA . ILE A 1 189 ? -6.178 -2.056 -10.264 1.00 93.44 189 ILE A CA 1
ATOM 1524 C C . ILE A 1 189 ? -7.596 -1.643 -10.658 1.00 93.44 189 ILE A C 1
ATOM 1526 O O . ILE A 1 189 ? -8.423 -1.420 -9.780 1.00 93.44 189 ILE A O 1
ATOM 1530 N N . PHE A 1 190 ? -7.892 -1.574 -11.958 1.00 93.06 190 PHE A N 1
ATOM 1531 C CA . PHE A 1 190 ? -9.207 -1.164 -12.447 1.00 93.06 190 PHE A CA 1
ATOM 1532 C C . PHE A 1 190 ? -10.328 -2.074 -11.923 1.00 93.06 190 PHE A C 1
ATOM 1534 O O . PHE A 1 190 ? -11.309 -1.584 -11.363 1.00 93.06 190 PHE A O 1
ATOM 1541 N N . VAL A 1 191 ? -10.153 -3.396 -12.029 1.00 94.50 191 VAL A N 1
ATOM 1542 C CA . VAL A 1 191 ? -11.129 -4.387 -11.545 1.00 94.50 191 VAL A CA 1
ATOM 1543 C C . VAL A 1 191 ? -11.330 -4.284 -10.033 1.00 94.50 191 VAL A C 1
ATOM 1545 O O . VAL A 1 191 ? -12.465 -4.280 -9.563 1.00 94.50 191 VAL A O 1
ATOM 1548 N N . LEU A 1 192 ? -10.249 -4.176 -9.256 1.00 93.81 192 LEU A N 1
ATOM 1549 C CA . LEU A 1 192 ? -10.330 -4.081 -7.798 1.00 93.81 192 LEU A CA 1
ATOM 1550 C C . LEU A 1 192 ? -10.971 -2.770 -7.340 1.00 93.81 192 LEU A C 1
ATOM 1552 O O . LEU A 1 192 ? -11.759 -2.793 -6.399 1.00 93.81 192 LEU A O 1
ATOM 1556 N N . LEU A 1 193 ? -10.682 -1.645 -8.001 1.00 91.81 193 LEU A N 1
ATOM 1557 C CA . LEU A 1 193 ? -11.345 -0.375 -7.702 1.00 91.81 193 LEU A CA 1
ATOM 1558 C C . LEU A 1 193 ? -12.849 -0.471 -7.950 1.00 91.81 193 LEU A C 1
ATOM 1560 O O . LEU A 1 193 ? -13.611 -0.120 -7.057 1.00 91.81 193 LEU A O 1
ATOM 1564 N N . ALA A 1 194 ? -13.260 -1.009 -9.102 1.00 90.69 194 ALA A N 1
ATOM 1565 C CA . ALA A 1 194 ? -14.672 -1.213 -9.431 1.00 90.69 194 ALA A CA 1
ATOM 1566 C C . ALA A 1 194 ? -15.368 -2.233 -8.512 1.00 90.69 194 ALA A C 1
ATOM 1568 O O . ALA A 1 194 ? -16.577 -2.179 -8.320 1.00 90.69 194 ALA A O 1
ATOM 1569 N N . ALA A 1 195 ? -14.624 -3.188 -7.949 1.00 92.31 195 ALA A N 1
ATOM 1570 C CA . ALA A 1 195 ? -15.175 -4.145 -6.998 1.00 92.31 195 ALA A CA 1
ATOM 1571 C C . ALA A 1 195 ? -15.334 -3.548 -5.591 1.00 92.31 195 ALA A C 1
ATOM 1573 O O . ALA A 1 195 ? -16.244 -3.941 -4.861 1.00 92.31 195 ALA A O 1
ATOM 1574 N N . VAL A 1 196 ? -14.432 -2.652 -5.178 1.00 90.56 196 VAL A N 1
ATOM 1575 C CA . VAL A 1 196 ? -14.416 -2.068 -3.828 1.00 90.56 196 VAL A CA 1
ATOM 1576 C C . VAL A 1 196 ? -15.371 -0.883 -3.695 1.00 90.56 196 VAL A C 1
ATOM 1578 O O . VAL A 1 196 ? -16.065 -0.797 -2.677 1.00 90.56 196 VAL A O 1
ATOM 1581 N N . PHE A 1 197 ? -15.374 0.014 -4.680 1.00 87.25 197 PHE A N 1
ATOM 1582 C CA . PHE A 1 197 ? -16.176 1.234 -4.704 1.00 87.25 197 PHE A CA 1
ATOM 1583 C C . PHE A 1 197 ? -17.498 1.024 -5.444 1.00 87.25 197 PHE A C 1
ATOM 1585 O O . PHE A 1 197 ? -18.546 1.389 -4.860 1.00 87.25 197 PHE A O 1
#

Radius of gyration: 20.05 Å; chains: 1; bounding box: 44×30×65 Å

pLDDT: mean 88.44, std 7.27, range [57.56, 96.38]

Sequence (197 aa):
MKCLNCQTEYAGSFCPECGQKAGVGRLTLPGILAQFFQSLTNADRGLLFNWKQLTLAPRRTVSDYLAGKRAGVFPPAQYLLLAISLYLLLDHYFRNSIAIDLGADIRNLETYQFGYEYGKFLRSNIKFFWILNVLFFALPSRLFFPRYNLAEHLTVQSFVLAQAVFAGCLFFPVYHLAILFNPFIYGSIFVLLAAVF

=== Feature glossary ===
Legend for the data blocks above and below:

— What the protein is —

Sequence gives the chain of amino acids in standard one-letter code (A=alanine, C=cysteine, …, Y=tyrosine), read N→C. It is the only feature that is directly encoded by the gene; all structural features are derived from the folded form of this sequence.

The annotation block draws on four external resources. InterPro: which protein families and domains the sequence belongs to. GO: standardized terms for what the protein does, what process it participates in, and where in the cell it acts. CATH: which structural fold it has in the CATH hierarchy. Organism: the species of origin.

— Where its atoms are —

Atomic coordinates in PDBx/mmCIF format — the same representation the Protein Data Bank distributes. Each line of the _atom_site loop places one backbone atom in Cartesian space (units: ångströms, origin: arbitrary).

Six rendered views show the 3D structure from the faces of a cube — i.e. along ±x, ±y, ±z. Rendering representation is drawn randomly per protein from cartoon (secondary-structure ribbons), sticks (backbone bonds), or molecular surface; coloring is either N→C rainbow (blue at the N-terminus through red at the C-terminus) or one color per chain.

— Local backbone conformation —

DSSP 8-state secondary structure assigns each residue one of H (α-helix), G (3₁₀-helix), I (π-helix), E (extended β-strand), B (isolated β-bridge), T (hydrogen-bonded turn), S (bend), or '-' (coil). The assignment is computed from backbone hydrogen-bond geometry via the Kabsch–Sander algorithm.

P-SEA three-state annotation labels each residue as helix, strand, or coil based purely on the geometry of the Cα trace. It serves as a fallback when the full backbone (and thus DSSP) is unavailable.

φ (phi) and ψ (psi) are the two rotatable backbone dihedrals per residue: φ is the C(i-1)–N–Cα–C torsion, ψ is the N–Cα–C–N(i+1) torsion, both in degrees on (−180°, 180°]. α-helical residues cluster near (−60°, −45°); β-strand residues near (−120°, +130°). A Ramachandran plot is simply a scatter of (φ, ψ) for every residue.

— Global shape and packing —

Radius of gyration (Rg) is the root-mean-square distance of Cα atoms from their centroid — a single number for overall size and compactness. A globular domain of N residues has Rg ≈ 2.2·N^0.38 Å; an extended or disordered chain has a much larger Rg. The Cα contact count is the number of residue pairs whose Cα atoms are within 8 Å and are more than four positions apart in sequence — a standard proxy for tertiary packing density. The bounding box is the smallest axis-aligned box enclosing all Cα atoms.

Accessible surface area quantifies burial. A residue with SASA near zero is packed into the hydrophobic core; one with SASA >100 Å² sits on the surface. Computed here via the Shrake–Rupley numerical algorithm with a 1.4 Å probe.

The contact map is a binary N×N matrix image: pixel (i, j) is dark where Cα_i and Cα_j are within 8 Å and |i−j|>4. Because the |i−j|>4 filter removes local helical contacts, off-diagonal stripes parallel to the main diagonal indicate parallel β-sheets; stripes perpendicular to it indicate antiparallel β-sheets. The Ramachandran plot scatters every residue's (φ, ψ) pair against the sterically allowed regions. The PAE heatmap renders the predicted-aligned-error matrix.

— Structural neighborhood —

A 3Di character summarizes, for each residue, the relative orientation of the Cα frame of its nearest spatial neighbor. Because it encodes fold topology rather than chemistry, 3Di alignments detect remote structural similarity that sequence alignment misses.

Structural nearest neighbors (via Foldseek easy-search vs the PDB). Reported per hit: target PDB id, E-value, and alignment TM-score. A TM-score above ~0.5 is the conventional threshold for 'same fold'.

— Confidence and disorder —

For AlphaFold models, the B-factor field carries pLDDT — the model's own estimate of local accuracy on a 0–100 scale. Regions with pLDDT<50 should be treated as essentially unmodeled; they often correspond to intrinsically disordered segments.

B-factor (Debye–Waller factor) reflects atomic displacement in the crystal lattice. It is an experimental observable (units Å²), not a prediction; low values mean the atom is pinned down, high values mean it moves or is heterogeneous across the crystal.

Predicted Aligned Error (PAE) is an AlphaFold confidence matrix: entry (i, j) is the expected error in the position of residue j, in ångströms, when the prediction is superimposed on the true structure at residue i. Low PAE within a block of residues means that block is internally rigid and well-predicted; high PAE between two blocks means their relative placement is uncertain even if each block individually is confident.